Protein AF-A0A962H9X2-F1 (afdb_monomer_lite)

Structure (mmCIF, N/CA/C/O backbone):
data_AF-A0A962H9X2-F1
#
_entry.id   AF-A0A962H9X2-F1
#
loop_
_atom_site.group_PDB
_atom_site.id
_atom_site.type_symbol
_atom_site.label_atom_id
_atom_site.label_alt_id
_atom_site.label_comp_id
_atom_site.label_asym_id
_atom_site.label_entity_id
_atom_site.label_seq_id
_atom_site.pdbx_PDB_ins_code
_atom_site.Cartn_x
_atom_site.Cartn_y
_atom_site.Cartn_z
_atom_site.occupancy
_atom_site.B_iso_or_equiv
_atom_site.auth_seq_id
_atom_site.auth_comp_id
_atom_site.auth_asym_id
_atom_site.auth_atom_id
_atom_site.pdbx_PDB_model_num
ATOM 1 N N . MET A 1 1 ? -1.096 -5.692 37.422 1.00 39.06 1 MET A N 1
ATOM 2 C CA . MET A 1 1 ? -1.526 -4.480 36.680 1.00 39.06 1 MET A CA 1
ATOM 3 C C . MET A 1 1 ? -3.025 -4.297 36.895 1.00 39.06 1 MET A C 1
ATOM 5 O O . MET A 1 1 ? -3.781 -5.180 36.522 1.00 39.06 1 MET A O 1
ATOM 9 N N . ASN A 1 2 ? -3.443 -3.225 37.577 1.00 27.86 2 ASN A N 1
ATOM 10 C CA . ASN A 1 2 ? -4.803 -3.086 38.125 1.00 27.86 2 ASN A CA 1
ATOM 11 C C . ASN A 1 2 ? -5.870 -2.804 37.050 1.00 27.86 2 ASN A C 1
ATOM 13 O O . ASN A 1 2 ? -5.700 -1.914 36.213 1.00 27.86 2 ASN A O 1
ATOM 17 N N . ALA A 1 3 ? -6.999 -3.515 37.142 1.00 30.58 3 ALA A N 1
ATOM 18 C CA . ALA A 1 3 ? -8.154 -3.463 36.235 1.00 30.58 3 ALA A CA 1
ATOM 19 C C . ALA A 1 3 ? -8.783 -2.061 36.064 1.00 30.58 3 ALA A C 1
ATOM 21 O O . ALA A 1 3 ? -9.478 -1.803 35.084 1.00 30.58 3 ALA A O 1
ATOM 22 N N . SER A 1 4 ? -8.484 -1.119 36.963 1.00 32.56 4 SER A N 1
ATOM 23 C CA . SER A 1 4 ? -8.973 0.264 36.924 1.00 32.56 4 SER A CA 1
ATOM 24 C C . SER A 1 4 ? -8.252 1.178 35.923 1.00 32.56 4 SER A C 1
ATOM 26 O O . SER A 1 4 ? -8.752 2.262 35.623 1.00 32.56 4 SER A O 1
ATOM 28 N N . ARG A 1 5 ? -7.090 0.772 35.381 1.00 36.91 5 ARG A N 1
ATOM 29 C CA . ARG A 1 5 ? -6.386 1.534 34.328 1.00 36.91 5 ARG A CA 1
ATOM 30 C C . ARG A 1 5 ? -6.827 1.154 32.909 1.00 36.91 5 ARG A C 1
ATOM 32 O O . ARG A 1 5 ? -6.692 1.981 32.013 1.00 36.91 5 ARG A O 1
ATOM 39 N N . LEU A 1 6 ? -7.412 -0.034 32.707 1.00 34.06 6 LEU A N 1
ATOM 40 C CA . LEU A 1 6 ? -7.965 -0.441 31.405 1.00 34.06 6 LEU A CA 1
ATOM 41 C C . LEU A 1 6 ? -9.257 0.315 31.052 1.00 34.06 6 LEU A C 1
ATOM 43 O O . LEU A 1 6 ? -9.461 0.651 29.892 1.00 34.06 6 LEU A O 1
ATOM 47 N N . SER A 1 7 ? -10.102 0.650 32.031 1.00 32.84 7 SER A N 1
ATOM 48 C CA . SER A 1 7 ? -11.402 1.300 31.785 1.00 32.84 7 SER A CA 1
ATOM 49 C C . SER A 1 7 ? -11.303 2.744 31.275 1.00 32.84 7 SER A C 1
ATOM 51 O O . SER A 1 7 ? -12.219 3.225 30.608 1.00 32.84 7 SER A O 1
ATOM 53 N N . LYS A 1 8 ? -10.180 3.432 31.522 1.00 35.25 8 LYS A N 1
ATOM 54 C CA . LYS A 1 8 ? -9.948 4.809 31.049 1.00 35.25 8 LYS A CA 1
ATOM 55 C C . LYS A 1 8 ? -9.507 4.889 29.581 1.00 35.25 8 LYS A C 1
ATOM 57 O O . LYS A 1 8 ? -9.645 5.947 28.982 1.00 35.25 8 LYS A O 1
ATOM 62 N N . LEU A 1 9 ? -9.043 3.779 28.998 1.00 38.12 9 LEU A N 1
ATOM 63 C CA . LEU A 1 9 ? -8.605 3.691 27.596 1.00 38.12 9 LEU A CA 1
ATOM 64 C C . LEU A 1 9 ? -9.698 3.156 26.652 1.00 38.12 9 LEU A C 1
ATOM 66 O O . LEU A 1 9 ? -9.570 3.279 25.439 1.00 38.12 9 LEU A O 1
ATOM 70 N N . ILE A 1 10 ? -10.784 2.585 27.190 1.00 41.22 10 ILE A N 1
ATOM 71 C CA . ILE A 1 10 ? -11.884 1.994 26.402 1.00 41.22 10 ILE A CA 1
ATOM 72 C C . ILE A 1 10 ? -12.900 3.059 25.947 1.00 41.22 10 ILE A C 1
ATOM 74 O O . ILE A 1 10 ? -13.558 2.881 24.926 1.00 41.22 10 ILE A O 1
ATOM 78 N N . ARG A 1 11 ? -12.991 4.199 26.650 1.00 42.88 11 ARG A N 1
ATOM 79 C CA . ARG A 1 11 ? -13.998 5.254 26.403 1.00 42.88 11 ARG A CA 1
ATOM 80 C C . ARG A 1 11 ? -14.037 5.822 24.973 1.00 42.88 11 ARG A C 1
ATOM 82 O O . ARG A 1 11 ? -15.126 6.164 24.537 1.00 42.88 11 ARG A O 1
ATOM 89 N N . PRO A 1 12 ? -12.925 5.916 24.229 1.00 43.78 12 PRO A N 1
ATOM 90 C CA . PRO A 1 12 ? -12.977 6.379 22.841 1.00 43.78 12 PRO A CA 1
ATOM 91 C C . PRO A 1 12 ? -12.496 5.322 21.820 1.00 43.78 12 PRO A C 1
ATOM 93 O O . PRO A 1 12 ? -12.593 5.546 20.610 1.00 43.78 12 PRO A O 1
ATOM 96 N N . LEU A 1 13 ? -12.050 4.143 22.287 1.00 40.84 13 LEU A N 1
ATOM 97 C CA . LEU A 1 13 ? -11.529 3.020 21.484 1.00 40.84 13 LEU A CA 1
ATOM 98 C C . LEU A 1 13 ? -12.552 2.498 20.459 1.00 40.84 13 LEU A C 1
ATOM 100 O O . LEU A 1 13 ? -12.187 1.972 19.408 1.00 40.84 13 LEU A O 1
ATOM 104 N N . LEU A 1 14 ? -13.842 2.686 20.737 1.00 43.00 14 LEU A N 1
ATOM 105 C CA . LEU A 1 14 ? -14.940 2.173 19.923 1.00 43.00 14 LEU A CA 1
ATOM 106 C C . LEU A 1 14 ? -15.296 3.065 18.729 1.00 43.00 14 LEU A C 1
ATOM 108 O O . LEU A 1 14 ? -15.841 2.573 17.743 1.00 43.00 14 LEU A O 1
ATOM 112 N N . ILE A 1 15 ? -14.908 4.344 18.758 1.00 47.09 15 ILE A N 1
ATOM 113 C CA . ILE A 1 15 ? -15.213 5.292 17.677 1.00 47.09 15 ILE A CA 1
ATOM 114 C C . ILE A 1 15 ? -14.191 5.167 16.530 1.00 47.09 15 ILE A C 1
ATOM 116 O O . ILE A 1 15 ? -14.555 5.263 15.359 1.00 47.09 15 ILE A O 1
ATOM 120 N N . ALA A 1 16 ? -12.922 4.847 16.815 1.00 41.78 16 ALA A N 1
ATOM 121 C CA . ALA A 1 16 ? -11.899 4.683 15.769 1.00 41.78 16 ALA A CA 1
ATOM 122 C C . ALA A 1 16 ? -11.917 3.304 15.083 1.00 41.78 16 ALA A C 1
ATOM 124 O O . ALA A 1 16 ? -11.445 3.158 13.956 1.00 41.78 16 ALA A O 1
ATOM 125 N N . ILE A 1 17 ? -12.518 2.295 15.719 1.00 47.41 17 ILE A N 1
ATOM 126 C CA . ILE A 1 17 ? -12.724 0.956 15.144 1.00 47.41 17 ILE A CA 1
ATOM 127 C C . ILE A 1 17 ? -14.108 0.896 14.439 1.00 47.41 17 ILE A C 1
ATOM 129 O O . ILE A 1 17 ? -14.562 -0.162 14.018 1.00 47.41 17 ILE A O 1
ATOM 133 N N . GLY A 1 18 ? -14.772 2.037 14.226 1.00 43.75 18 GLY A N 1
ATOM 134 C CA . GLY A 1 18 ? -16.057 2.153 13.525 1.00 43.75 18 GLY A CA 1
ATOM 135 C C . GLY A 1 18 ? -15.981 2.583 12.052 1.00 43.75 18 GLY A C 1
ATOM 136 O O . GLY A 1 18 ? -17.021 2.668 11.405 1.00 43.75 18 GLY A O 1
ATOM 137 N N . LEU A 1 19 ? -14.797 2.843 11.476 1.00 49.94 19 LEU A N 1
ATOM 138 C CA . LEU A 1 19 ? -14.662 3.198 10.050 1.00 49.94 19 LEU A CA 1
ATOM 139 C C . LEU A 1 19 ? -14.451 1.951 9.183 1.00 49.94 19 LEU A C 1
ATOM 141 O O . LEU A 1 19 ? -13.390 1.736 8.608 1.00 49.94 19 LEU A O 1
ATOM 145 N N . CYS A 1 20 ? -15.448 1.074 9.116 1.00 47.69 20 CYS A N 1
ATOM 146 C CA . CYS A 1 20 ? -15.401 -0.101 8.250 1.00 47.69 20 CYS A CA 1
ATOM 147 C C . CYS A 1 20 ? -16.766 -0.384 7.629 1.00 47.69 20 CYS A C 1
ATOM 149 O O . CYS A 1 20 ? -17.737 -0.605 8.344 1.00 47.69 20 CYS A O 1
ATOM 151 N N . LEU A 1 21 ? -16.743 -0.453 6.294 1.00 46.09 21 LEU A N 1
ATOM 152 C CA . LEU A 1 21 ? -17.763 -0.985 5.388 1.00 46.09 21 LEU A CA 1
ATOM 153 C C . LEU A 1 21 ? -18.969 -0.061 5.136 1.00 46.09 21 LEU A C 1
ATOM 155 O O . LEU A 1 21 ? -19.665 0.390 6.027 1.00 46.09 21 LEU A O 1
ATOM 159 N N . LEU A 1 22 ? -19.127 0.274 3.861 1.00 51.31 22 LEU A N 1
ATOM 160 C CA . LEU A 1 22 ? -20.200 1.018 3.209 1.00 51.31 22 LEU A CA 1
ATOM 161 C C . LEU A 1 22 ? -20.181 0.413 1.810 1.00 51.31 22 LEU A C 1
ATOM 163 O O . LEU A 1 22 ? -19.443 0.832 0.924 1.00 51.31 22 LEU A O 1
ATOM 167 N N . SER A 1 23 ? -20.819 -0.742 1.730 1.00 50.81 23 SER A N 1
ATOM 168 C CA . SER A 1 23 ? -21.236 -1.437 0.520 1.00 50.81 23 SER A CA 1
ATOM 169 C C . SER A 1 23 ? -22.323 -2.383 1.004 1.00 50.81 23 SER A C 1
ATOM 171 O O . SER A 1 23 ? -22.041 -3.441 1.557 1.00 50.81 23 SER A O 1
ATOM 173 N N . GLY A 1 24 ? -23.556 -1.908 0.914 1.00 43.62 24 GLY A N 1
ATOM 174 C CA . GLY A 1 24 ? -24.761 -2.609 1.313 1.00 43.62 24 GLY A CA 1
ATOM 175 C C . GLY A 1 24 ? -25.933 -1.699 0.995 1.00 43.62 24 GLY A C 1
ATOM 176 O O . GLY A 1 24 ? -25.943 -0.548 1.422 1.00 43.62 24 GLY A O 1
ATOM 177 N N . LEU A 1 25 ? -26.856 -2.195 0.175 1.00 44.28 25 LEU A N 1
ATOM 178 C CA . LEU A 1 25 ? -28.159 -1.588 -0.081 1.00 44.28 25 LEU A CA 1
ATOM 179 C C . LEU A 1 25 ? -28.765 -1.106 1.241 1.00 44.28 25 LEU A C 1
ATOM 181 O O . LEU A 1 25 ? -28.595 -1.775 2.259 1.00 44.28 25 LEU A O 1
ATOM 185 N N . ALA A 1 26 ? -29.450 0.036 1.214 1.00 42.47 26 ALA A N 1
ATOM 186 C CA . ALA A 1 26 ? -30.182 0.585 2.346 1.00 42.47 26 ALA A CA 1
ATOM 187 C C . ALA A 1 26 ? -31.269 -0.400 2.815 1.00 42.47 26 ALA A C 1
ATOM 189 O O . ALA A 1 26 ? -32.437 -0.288 2.460 1.00 42.47 26 ALA A O 1
ATOM 190 N N . GLN A 1 27 ? -30.876 -1.398 3.600 1.00 44.28 27 GLN A N 1
ATOM 191 C CA . GLN A 1 27 ? -31.758 -2.011 4.570 1.00 44.28 27 GLN A CA 1
ATOM 192 C C . GLN A 1 27 ? -31.888 -0.983 5.685 1.00 44.28 27 GLN A C 1
ATOM 194 O O . GLN A 1 27 ? -30.881 -0.440 6.143 1.00 44.28 27 GLN A O 1
ATOM 199 N N . ALA A 1 28 ? -33.117 -0.669 6.081 1.00 45.84 28 ALA A N 1
ATOM 200 C CA . ALA A 1 28 ? -33.353 0.062 7.313 1.00 45.84 28 ALA A CA 1
ATOM 201 C C . ALA A 1 28 ? -32.740 -0.776 8.447 1.00 45.84 28 ALA A C 1
ATOM 203 O O . ALA A 1 28 ? -33.328 -1.768 8.871 1.00 45.84 28 ALA A O 1
ATOM 204 N N . GLU A 1 29 ? -31.505 -0.452 8.841 1.00 56.12 29 GLU A N 1
ATOM 205 C CA . GLU A 1 29 ? -30.801 -1.133 9.923 1.00 56.12 29 GLU A CA 1
ATOM 206 C C . GLU A 1 29 ? -31.644 -0.911 11.185 1.00 56.12 29 GLU A C 1
ATOM 208 O O . GLU A 1 29 ? -31.775 0.212 11.671 1.00 56.12 29 GLU A O 1
ATOM 213 N N . SER A 1 30 ? -32.302 -1.964 11.668 1.00 67.75 30 SER A N 1
ATOM 214 C CA . SER A 1 30 ? -33.113 -1.902 12.879 1.00 67.75 30 SER A CA 1
ATOM 215 C C . SER A 1 30 ? -32.214 -1.636 14.085 1.00 67.75 30 SER A C 1
ATOM 217 O O . SER A 1 30 ? -31.128 -2.215 14.195 1.00 67.75 30 SER A O 1
ATOM 219 N N . ALA A 1 31 ? -32.672 -0.771 14.994 1.00 76.56 31 ALA A N 1
ATOM 220 C CA . ALA A 1 31 ? -31.997 -0.537 16.265 1.00 76.56 31 ALA A CA 1
ATOM 221 C C . ALA A 1 31 ? -31.843 -1.865 17.024 1.00 76.56 31 ALA A C 1
ATOM 223 O O . ALA A 1 31 ? -32.801 -2.632 17.125 1.00 76.56 31 ALA A O 1
ATOM 224 N N . VAL A 1 32 ? -30.644 -2.138 17.538 1.00 84.75 32 VAL A N 1
ATOM 225 C CA . VAL A 1 32 ? -30.355 -3.365 18.295 1.00 84.75 32 VAL A CA 1
ATOM 226 C C . VAL A 1 32 ? -30.552 -3.070 19.773 1.00 84.75 32 VAL A C 1
ATOM 228 O O . VAL A 1 32 ? -29.949 -2.135 20.309 1.00 84.75 32 VAL A O 1
ATOM 231 N N . GLY A 1 33 ? -31.378 -3.861 20.454 1.00 90.38 33 GLY A N 1
ATOM 232 C CA . GLY A 1 33 ? -31.617 -3.680 21.882 1.00 90.38 33 GLY A CA 1
ATOM 233 C C . GLY A 1 33 ? -30.361 -3.995 22.698 1.00 90.38 33 GLY A C 1
ATOM 234 O O . GLY A 1 33 ? -29.703 -5.003 22.464 1.00 90.38 33 GLY A O 1
ATOM 235 N N . TRP A 1 34 ? -30.041 -3.192 23.719 1.00 91.19 34 TRP A N 1
ATOM 236 C CA . TRP A 1 34 ? -28.874 -3.445 24.588 1.00 91.19 34 TRP A CA 1
ATOM 237 C C . TRP A 1 34 ? -28.860 -4.868 25.180 1.00 91.19 34 TRP A C 1
ATOM 239 O O . TRP A 1 34 ? -27.809 -5.489 25.316 1.00 91.19 34 TRP A O 1
ATOM 249 N N . LYS A 1 35 ? -30.045 -5.408 25.498 1.00 91.38 35 LYS A N 1
ATOM 250 C CA . LYS A 1 35 ? -30.220 -6.761 26.052 1.00 91.38 35 LYS A CA 1
ATOM 251 C C . LYS A 1 35 ? -30.003 -7.887 25.033 1.00 91.38 35 LYS A C 1
ATOM 253 O O . LYS A 1 35 ? -29.817 -9.023 25.448 1.00 91.38 35 LYS A O 1
ATOM 258 N N . GLU A 1 36 ? -30.033 -7.585 23.737 1.00 90.12 36 GLU A N 1
ATOM 259 C CA . GLU A 1 36 ? -29.816 -8.554 22.651 1.00 90.12 36 GLU A CA 1
ATOM 260 C C . GLU A 1 36 ? -28.323 -8.781 22.377 1.00 90.12 36 GLU A C 1
ATOM 262 O O . GLU A 1 36 ? -27.943 -9.742 21.712 1.00 90.12 36 GLU A O 1
ATOM 267 N N . LEU A 1 37 ? -27.468 -7.902 22.906 1.00 92.31 37 LEU A N 1
ATOM 268 C CA . LEU A 1 37 ? -26.021 -8.016 22.803 1.00 92.31 37 LEU A CA 1
ATOM 269 C C . LEU A 1 37 ? -25.514 -9.173 23.667 1.00 92.31 37 LEU A C 1
ATOM 271 O O . LEU A 1 37 ? -25.960 -9.355 24.801 1.00 92.31 37 LEU A O 1
ATOM 275 N N . SER A 1 38 ? -24.526 -9.915 23.172 1.00 93.62 38 SER A N 1
ATOM 276 C CA . SER A 1 38 ? -23.819 -10.923 23.970 1.00 93.62 38 SER A CA 1
ATOM 277 C C . SER A 1 38 ? -23.109 -10.285 25.170 1.00 93.62 38 SER A C 1
ATOM 279 O O . SER A 1 38 ? -22.755 -9.105 25.148 1.00 93.62 38 SER A O 1
ATOM 281 N N . GLN A 1 39 ? -22.838 -11.063 26.224 1.00 93.62 39 GLN A N 1
ATOM 282 C CA . GLN A 1 39 ? -22.145 -10.543 27.413 1.00 93.62 39 GLN A CA 1
ATOM 283 C C . GLN A 1 39 ? -20.789 -9.903 27.086 1.00 93.62 39 GLN A C 1
ATOM 285 O O . GLN A 1 39 ? -20.416 -8.904 27.699 1.00 93.62 39 GLN A O 1
ATOM 290 N N . ASP A 1 40 ? -20.054 -10.445 26.116 1.00 92.00 40 ASP A N 1
ATOM 291 C CA . ASP A 1 40 ? -18.758 -9.899 25.717 1.00 92.00 40 ASP A CA 1
ATOM 292 C C . ASP A 1 40 ? -18.891 -8.600 24.909 1.00 92.00 40 ASP A C 1
ATOM 294 O O . ASP A 1 40 ? -18.104 -7.672 25.111 1.00 92.00 40 ASP A O 1
ATOM 298 N N . GLU A 1 41 ? -19.922 -8.477 24.065 1.00 92.88 41 GLU A N 1
ATOM 299 C CA . GLU A 1 41 ? -20.264 -7.209 23.405 1.00 92.88 41 GLU A CA 1
ATOM 300 C C . GLU A 1 41 ? -20.678 -6.151 24.436 1.00 92.88 41 GLU A C 1
ATOM 302 O O . GLU A 1 41 ? -20.159 -5.036 24.396 1.00 92.88 41 GLU A O 1
ATOM 307 N N . GLN A 1 42 ? -21.524 -6.507 25.409 1.00 94.06 42 GLN A N 1
ATOM 308 C CA . GLN A 1 42 ? -21.933 -5.603 26.490 1.00 94.06 42 GLN A CA 1
ATOM 309 C C . GLN A 1 42 ? -20.741 -5.144 27.336 1.00 94.06 42 GLN A C 1
ATOM 311 O O . GLN A 1 42 ? -20.653 -3.968 27.673 1.00 94.06 42 GLN A O 1
ATOM 316 N N . ARG A 1 43 ? -19.788 -6.033 27.658 1.00 92.00 43 ARG A N 1
ATOM 317 C CA . ARG A 1 43 ? -18.570 -5.669 28.409 1.00 92.00 43 ARG A CA 1
ATOM 318 C C . ARG A 1 43 ? -17.720 -4.648 27.666 1.00 92.00 43 ARG A C 1
ATOM 320 O O . ARG A 1 43 ? -17.206 -3.716 28.279 1.00 92.00 43 ARG A O 1
ATOM 327 N N . ILE A 1 44 ? -17.554 -4.830 26.358 1.00 89.25 44 ILE A N 1
ATOM 328 C CA . ILE A 1 44 ? -16.770 -3.913 25.528 1.00 89.25 44 ILE A CA 1
ATOM 329 C C . ILE A 1 44 ? -17.489 -2.573 25.383 1.00 89.25 44 ILE A C 1
ATOM 331 O O . ILE A 1 44 ? -16.860 -1.524 25.510 1.00 89.25 44 ILE A O 1
ATOM 335 N N . LEU A 1 45 ? -18.797 -2.610 25.140 1.00 93.19 45 LEU A N 1
ATOM 336 C CA . LEU A 1 45 ? -19.629 -1.434 24.904 1.00 93.19 45 LEU A CA 1
ATOM 337 C C . LEU A 1 45 ? -20.155 -0.793 26.192 1.00 93.19 45 LEU A C 1
ATOM 339 O O . LEU A 1 45 ? -20.882 0.189 26.105 1.00 93.19 45 LEU A O 1
ATOM 343 N N . ALA A 1 46 ? -19.785 -1.297 27.374 1.00 92.62 46 ALA A N 1
ATOM 344 C CA . ALA A 1 46 ? -20.274 -0.829 28.672 1.00 92.62 46 ALA A CA 1
ATOM 345 C C . ALA A 1 46 ? -20.235 0.703 28.859 1.00 92.62 46 ALA A C 1
ATOM 347 O O . ALA A 1 46 ? -21.169 1.240 29.455 1.00 92.62 46 ALA A O 1
ATOM 348 N N . PRO A 1 47 ? -19.234 1.447 28.334 1.00 90.81 47 PRO A N 1
ATOM 349 C CA . PRO A 1 47 ? -19.249 2.908 28.403 1.00 90.81 47 PRO A CA 1
ATOM 350 C C . PRO A 1 47 ? -20.457 3.574 27.731 1.00 90.81 47 PRO A C 1
ATOM 352 O O . PRO A 1 47 ? -20.776 4.695 28.110 1.00 90.81 47 PRO A O 1
ATOM 355 N N . HIS 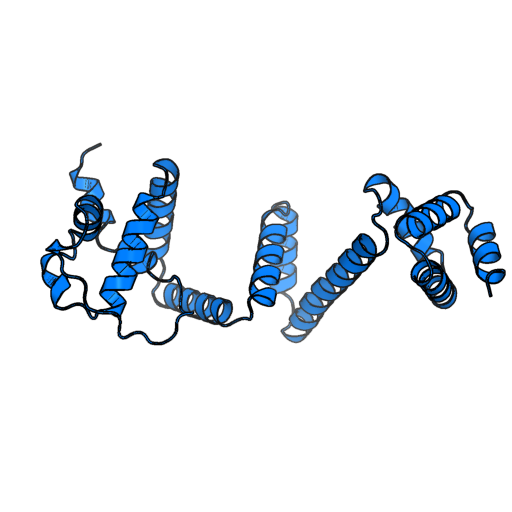A 1 48 ? -21.099 2.895 26.776 1.00 91.75 48 HIS A N 1
ATOM 356 C CA . HIS A 1 48 ? -22.257 3.367 26.017 1.00 91.75 48 HIS A CA 1
ATOM 357 C C . HIS A 1 48 ? -23.594 2.796 26.513 1.00 91.75 48 HIS A C 1
ATOM 359 O O . HIS A 1 48 ? -24.615 2.941 25.849 1.00 91.75 48 HIS A O 1
ATOM 365 N N . GLN A 1 49 ? -23.617 2.086 27.647 1.00 91.88 49 GLN A N 1
ATOM 366 C CA . GLN A 1 49 ? -24.823 1.395 28.117 1.00 91.88 49 GLN A CA 1
ATOM 367 C C . GLN A 1 49 ? -26.004 2.349 28.362 1.00 91.88 49 GLN A C 1
ATOM 369 O O . GLN A 1 49 ? -27.146 2.008 28.060 1.00 91.88 49 GLN A O 1
ATOM 374 N N . ASN A 1 50 ? -25.735 3.530 28.927 1.00 92.88 50 ASN A N 1
ATOM 375 C CA . ASN A 1 50 ? -26.774 4.474 29.352 1.00 92.88 50 ASN A CA 1
ATOM 376 C C . ASN A 1 50 ? -27.369 5.266 28.177 1.00 92.88 50 ASN A C 1
ATOM 378 O O . ASN A 1 50 ? -28.548 5.608 28.194 1.00 92.88 50 ASN A O 1
ATOM 382 N N . ASP A 1 51 ? -26.553 5.555 27.167 1.00 92.75 51 ASP A N 1
ATOM 383 C CA . ASP A 1 51 ? -26.892 6.306 25.957 1.00 92.75 51 ASP A CA 1
ATOM 384 C C . ASP A 1 51 ? -27.245 5.398 24.770 1.00 92.75 51 ASP A C 1
ATOM 386 O O . ASP A 1 51 ? -27.743 5.899 23.768 1.00 92.75 51 ASP A O 1
ATOM 390 N N . TRP A 1 52 ? -27.078 4.071 24.880 1.00 92.31 52 TRP A N 1
ATOM 391 C CA . TRP A 1 52 ? -27.271 3.121 23.775 1.00 92.31 52 TRP A CA 1
ATOM 392 C C . TRP A 1 52 ? -28.591 3.308 23.024 1.00 92.31 52 TRP A C 1
ATOM 394 O O . TRP A 1 52 ? -28.607 3.362 21.797 1.00 92.31 52 TRP A O 1
ATOM 404 N N . GLY A 1 53 ? -29.698 3.440 23.762 1.00 90.44 53 GLY A N 1
ATOM 405 C CA . GLY A 1 53 ? -31.034 3.618 23.186 1.00 90.44 53 GLY A CA 1
ATOM 406 C C . GLY A 1 53 ? -31.258 4.971 22.501 1.00 90.44 53 GLY A C 1
ATOM 407 O O . GLY A 1 53 ? -32.236 5.114 21.778 1.00 90.44 53 GLY A O 1
ATOM 408 N N . GLN A 1 54 ? -30.374 5.948 22.721 1.00 91.56 54 GLN A N 1
ATOM 409 C CA . GLN A 1 54 ? -30.406 7.273 22.089 1.00 91.56 54 GLN A CA 1
ATOM 410 C C . GLN A 1 54 ? -29.522 7.342 20.837 1.00 91.56 54 GLN A C 1
ATOM 412 O O . GLN A 1 54 ? -29.657 8.270 20.042 1.00 91.56 54 GLN A O 1
ATOM 417 N N . LEU A 1 55 ? -28.609 6.381 20.661 1.00 90.12 55 LEU A N 1
ATOM 418 C CA . LEU A 1 55 ? -27.763 6.297 19.477 1.00 90.12 55 LEU A CA 1
ATOM 419 C C . LEU A 1 55 ? -28.605 5.906 18.263 1.00 90.12 55 LEU A C 1
ATOM 421 O O . LEU A 1 55 ? -29.425 4.989 18.331 1.00 90.12 55 LEU A O 1
ATOM 425 N N . ASP A 1 56 ? -28.359 6.560 17.131 1.00 90.94 56 ASP A N 1
ATOM 426 C CA . ASP A 1 56 ? -28.976 6.160 15.874 1.00 90.94 56 ASP A CA 1
ATOM 427 C C . ASP A 1 56 ? -28.522 4.737 15.471 1.00 90.94 56 ASP A C 1
ATOM 429 O O . ASP A 1 56 ? -27.413 4.309 15.831 1.00 90.94 56 ASP A O 1
ATOM 433 N N . PRO A 1 57 ? -29.335 3.990 14.701 1.00 88.81 57 PRO A N 1
ATOM 434 C CA . PRO A 1 57 ? -29.011 2.611 14.344 1.00 88.81 57 PRO A CA 1
ATOM 435 C C . PRO A 1 57 ? -27.666 2.453 13.622 1.00 88.81 57 PRO A C 1
ATOM 437 O O . PRO A 1 57 ? -26.957 1.472 13.852 1.00 88.81 57 PRO A O 1
ATOM 440 N N . VAL A 1 58 ? -27.254 3.434 12.810 1.00 86.19 58 VAL A N 1
ATOM 441 C CA . VAL A 1 58 ? -25.974 3.381 12.087 1.00 86.19 58 VAL A CA 1
ATOM 442 C C . VAL A 1 58 ? -24.808 3.470 13.073 1.00 86.19 58 VAL A C 1
ATOM 444 O O . VAL A 1 58 ? -23.820 2.736 12.943 1.00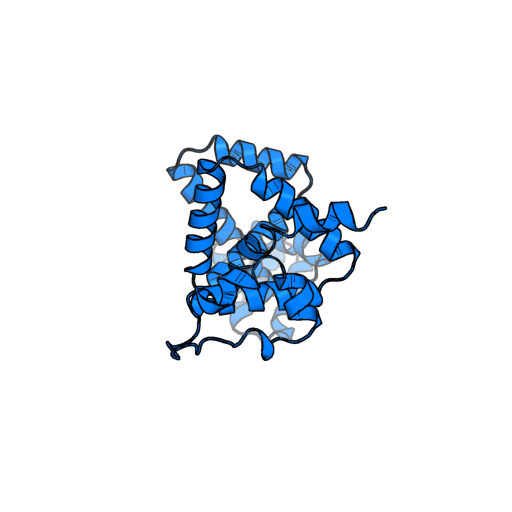 86.19 58 VAL A O 1
ATOM 447 N N . THR A 1 59 ? -24.907 4.334 14.084 1.00 87.62 59 THR A N 1
ATOM 448 C CA . THR A 1 59 ? -23.914 4.434 15.160 1.00 87.62 59 THR A CA 1
ATOM 449 C C . THR A 1 59 ? -23.870 3.163 16.005 1.00 87.62 59 THR A C 1
ATOM 451 O O . THR A 1 59 ? -22.776 2.635 16.233 1.00 87.62 59 THR A O 1
ATOM 454 N N . GLN A 1 60 ? -25.024 2.604 16.387 1.00 90.44 60 GLN A N 1
ATOM 455 C CA . GLN A 1 60 ? -25.092 1.321 17.100 1.00 90.44 60 GLN A CA 1
ATOM 456 C C . GLN A 1 60 ? -24.382 0.206 16.315 1.00 90.44 60 GLN A C 1
ATOM 458 O O . GLN A 1 60 ? -23.510 -0.484 16.849 1.00 90.44 60 GLN A O 1
ATOM 463 N N . GLN A 1 61 ? -24.669 0.074 15.016 1.00 90.25 61 GLN A N 1
ATOM 464 C CA . GLN A 1 61 ? -24.040 -0.926 14.150 1.00 90.25 61 GLN A CA 1
ATOM 465 C C . GLN A 1 61 ? -22.527 -0.710 14.002 1.00 90.25 61 GLN A C 1
ATOM 467 O O . GLN A 1 61 ? -21.755 -1.674 13.992 1.00 90.25 61 GLN A O 1
ATOM 472 N N . ARG A 1 62 ? -22.057 0.542 13.922 1.00 86.06 62 ARG A N 1
ATOM 473 C CA . ARG A 1 62 ? -20.614 0.854 13.890 1.00 86.06 62 ARG A CA 1
ATOM 474 C C . ARG A 1 62 ? -19.909 0.420 15.173 1.00 86.06 62 ARG A C 1
ATOM 476 O O . ARG A 1 62 ? -18.856 -0.217 15.081 1.00 86.06 62 ARG A O 1
ATOM 483 N N . LEU A 1 63 ? -20.490 0.719 16.335 1.00 89.12 63 LEU A N 1
ATOM 484 C CA . LEU A 1 63 ? -19.957 0.307 17.636 1.00 89.12 63 LEU A CA 1
ATOM 485 C C . LEU A 1 63 ? -19.931 -1.222 17.763 1.00 89.12 63 LEU A C 1
ATOM 487 O O . LEU A 1 63 ? -18.904 -1.783 18.148 1.00 89.12 63 LEU A O 1
ATOM 491 N N . LEU A 1 64 ? -21.000 -1.909 17.342 1.00 92.19 64 LEU A N 1
ATOM 492 C CA . LEU A 1 64 ? -21.070 -3.374 17.350 1.00 92.19 64 LEU A CA 1
ATOM 493 C C . LEU A 1 64 ? -20.029 -4.025 16.445 1.00 92.19 64 LEU A C 1
ATOM 495 O O . LEU A 1 64 ? -19.312 -4.928 16.878 1.00 92.19 64 LEU A O 1
ATOM 499 N N . ARG A 1 65 ? -19.884 -3.552 15.201 1.00 90.88 65 ARG A N 1
ATOM 500 C CA . ARG A 1 65 ? -18.825 -4.028 14.293 1.00 90.88 65 ARG A CA 1
ATOM 501 C C . ARG A 1 65 ? -17.439 -3.828 14.909 1.00 90.88 65 ARG A C 1
ATOM 503 O O . ARG A 1 65 ? -16.577 -4.701 14.781 1.00 90.88 65 ARG A O 1
ATOM 510 N N . GLY A 1 66 ? -17.232 -2.706 15.601 1.00 89.00 66 GLY A N 1
ATOM 511 C CA . GLY A 1 66 ? -16.003 -2.424 16.333 1.00 89.00 66 GLY A CA 1
ATOM 512 C C . GLY A 1 66 ? -15.735 -3.423 17.459 1.00 89.00 66 GLY A C 1
ATOM 513 O O . GLY A 1 66 ? -14.649 -4.008 17.507 1.00 89.00 66 GLY A O 1
ATOM 514 N N . ALA A 1 67 ? -16.736 -3.670 18.307 1.00 91.19 67 ALA A N 1
ATOM 515 C CA . ALA A 1 67 ? -16.659 -4.611 19.421 1.00 91.19 67 ALA A CA 1
ATOM 516 C C . ALA A 1 67 ? -16.410 -6.051 18.952 1.00 91.19 67 ALA A C 1
ATOM 518 O O . ALA A 1 67 ? -15.487 -6.707 19.433 1.00 91.19 67 ALA A O 1
ATOM 519 N N . ARG A 1 68 ? -17.151 -6.521 17.943 1.00 92.69 68 ARG A N 1
ATOM 520 C CA . ARG A 1 68 ? -16.961 -7.857 17.352 1.00 92.69 68 ARG A CA 1
ATOM 521 C C . ARG A 1 68 ? -15.553 -8.041 16.813 1.00 92.69 68 ARG A C 1
ATOM 523 O O . ARG A 1 68 ? -14.900 -9.037 17.105 1.00 92.69 68 ARG A O 1
ATOM 530 N N . ARG A 1 69 ? -15.036 -7.052 16.080 1.00 90.06 69 ARG A N 1
ATOM 531 C CA . ARG A 1 69 ? -13.653 -7.099 15.601 1.00 90.06 69 ARG A CA 1
ATOM 532 C C . ARG A 1 69 ? -12.655 -7.137 16.753 1.00 90.06 69 ARG A C 1
ATOM 534 O O . ARG A 1 69 ? -11.704 -7.907 16.684 1.00 90.06 69 ARG A O 1
ATOM 541 N N . TRP A 1 70 ? -12.860 -6.344 17.803 1.00 88.62 70 TRP A N 1
ATOM 542 C CA . TRP A 1 70 ? -11.995 -6.368 18.983 1.00 88.62 70 TRP A CA 1
ATOM 543 C C . TRP A 1 70 ? -11.935 -7.759 19.628 1.00 88.62 70 TRP A C 1
ATOM 545 O O . TRP A 1 70 ? -10.854 -8.218 20.000 1.00 88.62 70 TRP A O 1
ATOM 555 N N . LEU A 1 71 ? -13.069 -8.462 19.690 1.00 90.75 71 LEU A N 1
ATOM 556 C CA . LEU A 1 71 ? -13.136 -9.826 20.218 1.00 90.75 71 LEU A CA 1
ATOM 557 C C . LEU A 1 71 ? -12.309 -10.821 19.396 1.00 90.75 71 LEU A C 1
ATOM 559 O O . LEU A 1 71 ? -11.680 -11.692 19.990 1.00 90.75 71 LEU A O 1
ATOM 563 N N . THR A 1 72 ? -12.216 -10.645 18.073 1.00 94.25 72 THR A N 1
ATOM 564 C CA . THR A 1 72 ? -11.402 -11.518 17.201 1.00 94.25 72 THR A CA 1
ATOM 565 C C . THR A 1 72 ? -9.887 -11.320 17.327 1.00 94.25 72 THR A C 1
ATOM 567 O O . THR A 1 72 ? -9.126 -12.132 16.807 1.00 94.25 72 THR A O 1
ATOM 570 N N . LEU A 1 73 ? -9.426 -10.250 17.987 1.00 91.56 73 LEU A N 1
ATOM 571 C CA . LEU A 1 73 ? -7.998 -9.955 18.122 1.00 91.56 73 LEU A CA 1
ATOM 572 C C . LEU A 1 73 ? -7.337 -10.795 19.223 1.00 91.56 73 LEU A C 1
ATOM 574 O O . LEU A 1 73 ? -7.887 -10.911 20.324 1.00 91.56 73 LEU A O 1
ATOM 578 N N . SER A 1 74 ? -6.115 -11.273 18.963 1.00 94.44 74 SER A N 1
ATOM 579 C CA . SER A 1 74 ? -5.240 -11.866 19.987 1.00 94.44 74 SER A CA 1
ATOM 580 C C . SER A 1 74 ? -4.857 -10.838 21.066 1.00 94.44 74 SER A C 1
ATOM 582 O O . SER A 1 74 ? -4.947 -9.627 20.823 1.00 94.44 74 SER A O 1
ATOM 584 N N . PRO A 1 75 ? -4.393 -11.266 22.254 1.00 92.38 75 PRO A N 1
ATOM 585 C CA . PRO A 1 75 ? -3.931 -10.347 23.295 1.00 92.38 75 PRO A CA 1
ATOM 586 C C . PRO A 1 75 ? -2.885 -9.334 22.797 1.00 92.38 75 PRO A C 1
ATOM 588 O O . PRO A 1 75 ? -3.005 -8.136 23.057 1.00 92.38 75 PRO A O 1
ATOM 591 N N . GLU A 1 76 ? -1.913 -9.776 22.002 1.00 91.38 76 GLU A N 1
ATOM 592 C CA . GLU A 1 76 ? -0.855 -8.932 21.433 1.00 91.38 76 GLU A CA 1
ATOM 593 C C . GLU A 1 76 ? -1.431 -7.930 20.427 1.00 91.38 76 GLU A C 1
ATOM 595 O O . GLU A 1 76 ? -1.069 -6.750 20.424 1.00 91.38 76 GLU A O 1
ATOM 600 N N . GLN A 1 77 ? -2.375 -8.377 19.593 1.00 89.12 77 GLN A N 1
ATOM 601 C CA . GLN A 1 77 ? -3.066 -7.512 18.639 1.00 89.12 77 GLN A CA 1
ATOM 602 C C . GLN A 1 77 ? -3.909 -6.446 19.345 1.00 89.12 77 GLN A C 1
ATOM 604 O O . GLN A 1 77 ? -3.938 -5.303 18.889 1.00 89.12 77 GLN A O 1
ATOM 609 N N . ARG A 1 78 ? -4.550 -6.778 20.473 1.00 89.06 78 ARG A N 1
ATOM 610 C CA . ARG A 1 78 ? -5.297 -5.816 21.301 1.00 89.06 78 ARG A CA 1
ATOM 611 C C . ARG A 1 78 ? -4.373 -4.758 21.896 1.00 89.06 78 ARG A C 1
ATOM 613 O O . ARG A 1 78 ? -4.696 -3.575 21.826 1.00 89.06 78 ARG A O 1
ATOM 620 N N . VAL A 1 79 ? -3.205 -5.149 22.412 1.00 90.81 79 VAL A N 1
ATOM 621 C CA . VAL A 1 79 ? -2.195 -4.199 22.918 1.00 90.81 79 VAL A CA 1
ATOM 622 C C . VAL A 1 79 ? -1.716 -3.270 21.801 1.00 90.81 79 VAL A C 1
ATOM 624 O O . VAL A 1 79 ? -1.697 -2.050 21.971 1.00 90.81 79 VAL A O 1
ATOM 627 N N . ALA A 1 80 ? -1.388 -3.822 20.631 1.00 87.19 80 ALA A N 1
ATOM 628 C CA . ALA A 1 80 ? -0.968 -3.027 19.481 1.00 87.19 80 ALA A CA 1
ATOM 629 C C . ALA A 1 80 ? -2.073 -2.070 18.996 1.00 87.19 80 ALA A C 1
ATOM 631 O O . ALA A 1 80 ? -1.785 -0.922 18.653 1.00 87.19 80 ALA A O 1
ATOM 632 N N . ALA A 1 81 ? -3.330 -2.519 18.980 1.00 87.19 81 ALA A N 1
ATOM 633 C CA . ALA A 1 81 ? -4.479 -1.700 18.610 1.00 87.19 81 ALA A CA 1
ATOM 634 C C . ALA A 1 81 ? -4.728 -0.572 19.622 1.00 87.19 81 ALA A C 1
ATOM 636 O O . ALA A 1 81 ? -4.903 0.570 19.208 1.00 87.19 81 ALA A O 1
ATOM 637 N N . ALA A 1 82 ? -4.668 -0.862 20.927 1.00 86.44 82 ALA A N 1
ATOM 638 C CA . ALA A 1 82 ? -4.800 0.143 21.981 1.00 86.44 82 ALA A CA 1
ATOM 639 C C . ALA A 1 82 ? -3.702 1.212 21.892 1.00 86.44 82 ALA A C 1
ATOM 641 O O . ALA A 1 82 ? -3.996 2.399 22.006 1.00 86.44 82 ALA A O 1
ATOM 642 N N . ARG A 1 83 ? -2.451 0.812 21.620 1.00 90.38 83 ARG A N 1
ATOM 643 C CA . ARG A 1 83 ? -1.340 1.756 21.430 1.00 90.38 83 ARG A CA 1
ATOM 644 C C . ARG A 1 83 ? -1.577 2.682 20.237 1.00 90.38 83 ARG A C 1
ATOM 646 O O . ARG A 1 83 ? -1.528 3.894 20.398 1.00 90.38 83 ARG A O 1
ATOM 653 N N . ARG A 1 84 ? -1.891 2.121 19.063 1.00 87.38 84 ARG A N 1
ATOM 654 C CA . ARG A 1 84 ? -2.199 2.905 17.849 1.00 87.38 84 ARG A CA 1
ATOM 655 C C . ARG A 1 84 ? -3.380 3.840 18.053 1.00 87.38 84 ARG A C 1
ATOM 657 O O . ARG A 1 84 ? -3.432 4.917 17.473 1.00 87.38 84 ARG A O 1
ATOM 664 N N . PHE A 1 85 ? -4.352 3.398 18.839 1.00 85.50 85 PHE A N 1
ATOM 665 C CA . PHE A 1 85 ? -5.497 4.213 19.170 1.00 85.50 85 PHE A CA 1
ATOM 666 C C . PHE A 1 85 ? -5.101 5.397 20.062 1.00 85.50 85 PHE A C 1
ATOM 668 O O . PHE A 1 85 ? -5.486 6.514 19.742 1.00 85.50 85 PHE A O 1
ATOM 675 N N . GLY A 1 86 ? -4.272 5.190 21.089 1.00 87.62 86 GLY A N 1
ATOM 676 C CA . GLY A 1 86 ? -3.688 6.288 21.871 1.00 87.62 86 GLY A CA 1
ATOM 677 C C . GLY A 1 86 ? -2.925 7.283 20.989 1.00 87.62 86 GLY A C 1
ATOM 678 O O . GLY A 1 86 ? -3.256 8.462 20.977 1.00 87.62 86 GLY A O 1
ATOM 679 N N . GLU A 1 87 ? -2.020 6.785 20.138 1.00 88.00 87 GLU A N 1
ATOM 680 C CA . GLU A 1 87 ? -1.282 7.605 19.160 1.00 88.00 87 GLU A CA 1
ATOM 681 C C . GLU A 1 87 ? -2.223 8.425 18.258 1.00 88.00 87 GLU A C 1
ATOM 683 O O . GLU A 1 87 ? -1.933 9.570 17.929 1.00 88.00 87 GLU A O 1
ATOM 688 N N . TRP A 1 88 ? -3.362 7.851 17.857 1.00 87.69 88 TRP A N 1
ATOM 689 C CA . TRP A 1 88 ? -4.383 8.540 17.069 1.00 87.69 88 TRP A CA 1
ATOM 690 C C . TRP A 1 88 ? -5.115 9.630 17.857 1.00 87.69 88 TRP A C 1
ATOM 692 O O . TRP A 1 88 ? -5.472 10.661 17.286 1.00 87.69 88 TRP A O 1
ATOM 702 N N . GLN A 1 89 ? -5.385 9.408 19.144 1.00 87.25 89 GLN A N 1
ATOM 703 C CA . GLN A 1 89 ? -6.051 10.397 19.990 1.00 87.25 89 GLN A CA 1
ATOM 704 C C . GLN A 1 89 ? -5.185 11.620 20.261 1.00 87.25 89 GLN A C 1
ATOM 706 O O . GLN A 1 89 ? -5.735 12.715 20.348 1.00 87.25 89 GLN A O 1
ATOM 711 N N . ASP A 1 90 ? -3.873 11.418 20.339 1.00 93.38 90 ASP A N 1
ATOM 712 C CA . ASP A 1 90 ? -2.887 12.474 20.561 1.00 93.38 90 ASP A CA 1
ATOM 713 C C . ASP A 1 90 ? -2.648 13.333 19.304 1.00 93.38 90 ASP A C 1
ATOM 715 O O . ASP A 1 90 ? -1.978 14.365 19.363 1.00 93.38 90 ASP A O 1
ATOM 719 N N . LEU A 1 91 ? -3.195 12.937 18.145 1.00 91.38 91 LEU A N 1
ATOM 720 C CA . LEU A 1 91 ? -3.115 13.741 16.928 1.00 91.38 91 LEU A CA 1
ATOM 721 C C . LEU A 1 91 ? -3.989 15.005 17.032 1.00 91.38 91 LEU A C 1
ATOM 723 O O . LEU A 1 91 ? -5.156 14.905 17.425 1.00 91.38 91 LEU A O 1
ATOM 727 N N . PRO A 1 92 ? -3.492 16.161 16.549 1.00 95.81 92 PRO A N 1
ATOM 728 C CA . PRO A 1 92 ? -4.302 17.366 16.375 1.00 95.81 92 PRO A CA 1
ATOM 729 C C . PRO A 1 92 ? -5.545 17.115 15.515 1.00 95.81 92 PRO A C 1
ATOM 731 O O . PRO A 1 92 ? -5.520 16.283 14.598 1.00 95.81 92 PRO A O 1
ATOM 734 N N . ASP A 1 93 ? -6.620 17.860 15.765 1.00 91.94 93 ASP A N 1
ATOM 735 C CA . ASP A 1 93 ? -7.895 17.706 15.059 1.00 91.94 93 ASP A CA 1
ATOM 736 C C . ASP A 1 93 ? -7.766 17.850 13.547 1.00 91.94 93 ASP A C 1
ATOM 738 O O . ASP A 1 93 ? -8.289 17.019 12.799 1.00 91.94 93 ASP A O 1
ATOM 742 N N . GLU A 1 94 ? -6.977 18.818 13.092 1.00 91.88 94 GLU A N 1
ATOM 743 C CA . GLU A 1 94 ? -6.715 19.048 11.674 1.00 91.88 94 GLU A CA 1
ATOM 744 C C . GLU A 1 94 ? -6.030 17.833 11.043 1.00 91.88 94 GLU A C 1
ATOM 746 O O . GLU A 1 94 ? -6.333 17.438 9.915 1.00 91.88 94 GLU A O 1
ATOM 751 N N . ARG A 1 95 ? -5.120 17.185 11.780 1.00 88.25 95 ARG A N 1
ATOM 752 C CA . ARG A 1 95 ? -4.412 15.987 11.310 1.00 88.25 95 ARG A CA 1
ATOM 753 C C . ARG A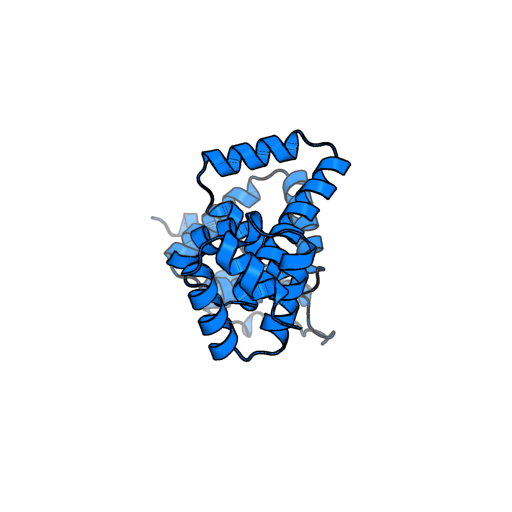 1 95 ? -5.335 14.779 11.271 1.00 88.25 95 ARG A C 1
ATOM 755 O O . ARG A 1 95 ? -5.273 14.013 10.308 1.00 88.25 95 ARG A O 1
ATOM 762 N N . ARG A 1 96 ? -6.202 14.615 12.274 1.00 89.25 96 ARG A N 1
ATOM 763 C CA . ARG A 1 96 ? -7.222 13.557 12.275 1.00 89.25 96 ARG A CA 1
ATOM 764 C C . ARG A 1 96 ? -8.161 13.716 11.089 1.00 89.25 96 ARG A C 1
ATOM 766 O O . ARG A 1 96 ? -8.412 12.739 10.385 1.00 89.25 96 ARG A O 1
ATOM 773 N N . GLU A 1 97 ? -8.615 14.936 10.824 1.00 89.56 97 GLU A N 1
ATOM 774 C CA . GLU A 1 97 ? -9.526 15.225 9.721 1.00 89.56 97 GLU A CA 1
ATOM 775 C C . GLU A 1 97 ? -8.885 14.968 8.353 1.00 89.56 97 GLU A C 1
ATOM 777 O O . GLU A 1 97 ? -9.449 14.245 7.532 1.00 89.56 97 GLU A O 1
ATOM 782 N N . GLN A 1 98 ? -7.643 15.412 8.142 1.00 86.50 98 GLN A N 1
ATOM 783 C CA . GLN A 1 98 ? -6.891 15.084 6.925 1.00 86.50 98 GLN A CA 1
ATOM 784 C C . GLN A 1 98 ? -6.772 13.571 6.700 1.00 86.50 98 GLN A C 1
ATOM 786 O O . GLN A 1 98 ? -6.880 13.092 5.569 1.00 86.50 98 GLN A O 1
ATOM 791 N N . ILE A 1 99 ? -6.541 12.790 7.759 1.00 86.31 99 ILE A N 1
ATOM 792 C CA . ILE A 1 99 ? -6.444 11.333 7.632 1.00 86.31 99 ILE A CA 1
ATOM 793 C C . ILE A 1 99 ? -7.814 10.720 7.311 1.00 86.31 99 ILE A C 1
ATOM 795 O O . ILE A 1 99 ? -7.878 9.845 6.444 1.00 86.31 99 ILE A O 1
ATOM 799 N N . ARG A 1 100 ? -8.905 11.195 7.932 1.00 87.38 100 ARG A N 1
ATOM 800 C CA . ARG A 1 100 ? -10.273 10.752 7.604 1.00 87.38 100 ARG A CA 1
ATOM 801 C C . ARG A 1 100 ? -10.605 11.009 6.136 1.00 87.38 100 ARG A C 1
ATOM 803 O O . ARG A 1 100 ? -11.045 10.085 5.459 1.00 87.38 100 ARG A O 1
ATOM 810 N N . GLN A 1 101 ? -10.316 12.204 5.625 1.00 88.06 101 GLN A N 1
ATOM 811 C CA . GLN A 1 101 ? -10.568 12.568 4.227 1.00 88.06 101 GLN A CA 1
ATOM 812 C C . GLN A 1 101 ? -9.781 11.689 3.252 1.00 88.06 101 GLN A C 1
ATOM 814 O O . GLN A 1 101 ? -10.339 11.158 2.294 1.00 88.06 101 GLN A O 1
ATOM 819 N N . ARG A 1 102 ? -8.488 11.462 3.517 1.00 85.31 102 ARG A N 1
ATOM 820 C CA . ARG A 1 102 ? -7.649 10.586 2.678 1.00 85.31 102 ARG A CA 1
ATOM 821 C C . ARG A 1 102 ? -8.128 9.141 2.701 1.00 85.31 102 ARG A C 1
ATOM 823 O O . ARG A 1 102 ? -8.073 8.459 1.681 1.00 85.31 102 ARG A O 1
ATOM 830 N N . TYR A 1 103 ? -8.585 8.672 3.857 1.00 85.44 103 TYR A N 1
ATOM 831 C CA . TYR A 1 103 ? -9.145 7.338 3.986 1.00 85.44 103 TYR A CA 1
ATOM 832 C C . TYR A 1 103 ? -10.483 7.207 3.252 1.00 85.44 103 TYR A C 1
ATOM 834 O O . TYR A 1 103 ? -10.695 6.206 2.573 1.00 85.44 103 TYR A O 1
ATOM 842 N N . GLN A 1 104 ? -11.351 8.217 3.329 1.00 86.88 104 GLN A N 1
ATOM 843 C CA . GLN A 1 104 ? -12.605 8.247 2.581 1.00 86.88 104 GLN A CA 1
ATOM 844 C C . GLN A 1 104 ? -12.338 8.220 1.072 1.00 86.88 104 GLN A C 1
ATOM 846 O O . GLN A 1 104 ? -12.805 7.313 0.392 1.00 86.88 104 GLN A O 1
ATOM 851 N N . ALA A 1 105 ? -11.455 9.095 0.581 1.00 85.94 105 ALA A N 1
ATOM 852 C CA . ALA A 1 105 ? -11.038 9.101 -0.819 1.00 85.94 105 ALA A CA 1
ATOM 853 C C . ALA A 1 105 ? -10.474 7.743 -1.267 1.00 85.94 105 ALA A C 1
ATOM 855 O O . ALA A 1 105 ? -10.753 7.296 -2.371 1.00 85.94 105 ALA A O 1
ATOM 856 N N . PHE A 1 106 ? -9.707 7.058 -0.410 1.00 85.44 106 PHE A N 1
ATOM 857 C CA . PHE A 1 106 ? -9.224 5.706 -0.691 1.00 85.44 106 PHE A CA 1
ATOM 858 C C . PHE A 1 106 ? -10.359 4.679 -0.800 1.00 85.44 106 PHE A C 1
ATOM 860 O O . PHE A 1 106 ? -10.313 3.800 -1.659 1.00 85.44 106 PHE A O 1
ATOM 867 N N . ARG A 1 107 ? -11.354 4.758 0.085 1.00 84.94 107 ARG A N 1
ATOM 868 C CA . ARG A 1 107 ? -12.493 3.836 0.109 1.00 84.94 107 ARG A CA 1
ATOM 869 C C . ARG A 1 107 ? -13.422 3.998 -1.084 1.00 84.94 107 ARG A C 1
ATOM 871 O O . ARG A 1 107 ? -14.014 3.003 -1.493 1.00 84.94 107 ARG A O 1
ATOM 878 N N . ASP A 1 108 ? -13.508 5.208 -1.614 1.00 91.12 108 ASP A N 1
ATOM 879 C CA . ASP A 1 108 ? -14.331 5.530 -2.777 1.00 91.12 108 ASP A CA 1
ATOM 880 C C . ASP A 1 108 ? -13.667 5.086 -4.097 1.00 91.12 108 ASP A C 1
ATOM 882 O O . ASP A 1 108 ? -14.303 5.088 -5.150 1.00 91.12 108 ASP A O 1
ATOM 886 N N . LEU A 1 109 ? -12.400 4.643 -4.061 1.00 85.44 109 LEU A N 1
ATOM 887 C CA . LEU A 1 109 ? -11.737 4.053 -5.225 1.00 85.44 109 LEU A CA 1
ATOM 888 C C . LEU A 1 109 ? -12.350 2.689 -5.588 1.00 85.44 109 LEU A C 1
ATOM 890 O O . LEU A 1 109 ? -12.679 1.908 -4.689 1.00 85.44 109 LEU A O 1
ATOM 894 N N . PRO A 1 110 ? -12.380 2.318 -6.882 1.00 92.88 110 PRO A N 1
ATOM 895 C CA . PRO A 1 110 ? -12.711 0.961 -7.309 1.00 92.88 110 PRO A CA 1
ATOM 896 C C . PRO A 1 110 ? -11.838 -0.107 -6.618 1.00 92.88 110 PRO A C 1
ATOM 898 O O . PRO A 1 110 ? -10.654 0.152 -6.351 1.00 92.88 110 PRO A O 1
ATOM 901 N N . PRO A 1 111 ? -12.359 -1.322 -6.354 1.00 88.12 111 PRO A N 1
ATOM 902 C CA . PRO A 1 111 ? -11.632 -2.377 -5.641 1.00 88.12 111 PRO A CA 1
ATOM 903 C C . PRO A 1 111 ? -10.249 -2.697 -6.225 1.00 88.12 111 PRO A C 1
ATOM 905 O O . PRO A 1 111 ? -9.295 -2.950 -5.486 1.00 88.12 111 PRO A O 1
ATOM 908 N N . GLU A 1 112 ? -10.112 -2.654 -7.547 1.00 81.88 112 GLU A N 1
ATOM 909 C CA . GLU A 1 112 ? -8.870 -2.905 -8.277 1.00 81.88 112 GLU A CA 1
ATOM 910 C C . GLU A 1 112 ? -7.823 -1.833 -7.959 1.00 81.88 112 GLU A C 1
ATOM 912 O O . GLU A 1 112 ? -6.675 -2.155 -7.643 1.00 81.88 112 GLU A O 1
ATOM 917 N N . GLN A 1 113 ? -8.235 -0.563 -7.946 1.00 81.81 113 GLN A N 1
ATOM 918 C CA . GLN A 1 113 ? -7.368 0.563 -7.599 1.00 81.81 113 GLN A CA 1
ATOM 919 C C . GLN A 1 113 ? -6.978 0.525 -6.117 1.00 81.81 113 GLN A C 1
ATOM 921 O O . GLN A 1 113 ? -5.819 0.767 -5.769 1.00 81.81 113 GLN A O 1
ATOM 926 N N . GLN A 1 114 ? -7.905 0.135 -5.234 1.00 83.88 114 GLN A N 1
ATOM 927 C CA . GLN A 1 114 ? -7.593 -0.075 -3.820 1.00 83.88 114 GLN A CA 1
ATOM 928 C C . GLN A 1 114 ? -6.523 -1.156 -3.631 1.00 83.88 114 GLN A C 1
ATOM 930 O O . GLN A 1 114 ? -5.576 -0.974 -2.859 1.00 83.88 114 GLN A O 1
ATOM 935 N N . ARG A 1 115 ? -6.659 -2.290 -4.333 1.00 86.44 115 ARG A N 1
ATOM 936 C CA . ARG A 1 115 ? -5.676 -3.385 -4.308 1.00 86.44 115 ARG A CA 1
ATOM 937 C C . ARG A 1 115 ? -4.322 -2.915 -4.826 1.00 86.44 115 ARG A C 1
ATOM 939 O O . ARG A 1 115 ? -3.305 -3.193 -4.190 1.00 86.44 115 ARG A O 1
ATOM 946 N N . GLU A 1 116 ? -4.293 -2.181 -5.935 1.00 81.94 116 GLU A N 1
ATOM 947 C CA . GLU A 1 116 ? -3.053 -1.653 -6.508 1.00 81.94 116 GLU A CA 1
ATOM 948 C C . GLU A 1 116 ? -2.334 -0.702 -5.540 1.00 81.94 116 GLU A C 1
ATOM 950 O O . GLU A 1 116 ? -1.115 -0.811 -5.343 1.00 81.94 116 GLU A O 1
ATOM 955 N N . LEU A 1 117 ? -3.077 0.198 -4.889 1.00 84.50 117 LEU A N 1
ATOM 956 C CA . LEU A 1 117 ? -2.509 1.133 -3.925 1.00 84.50 117 LEU A CA 1
ATOM 957 C C . LEU A 1 117 ? -1.975 0.405 -2.688 1.00 84.50 117 LEU A C 1
ATOM 959 O O . LEU A 1 117 ? -0.842 0.665 -2.284 1.00 84.50 117 LEU A O 1
ATOM 963 N N . LYS A 1 118 ? -2.730 -0.558 -2.139 1.00 85.50 118 LYS A N 1
ATOM 964 C CA . LYS A 1 118 ? -2.277 -1.403 -1.019 1.00 85.50 118 LYS A CA 1
ATOM 965 C C . LYS A 1 118 ? -0.974 -2.123 -1.358 1.00 85.50 118 LYS A C 1
ATOM 967 O O . LYS A 1 118 ? -0.007 -2.023 -0.613 1.00 85.50 118 LYS A O 1
ATOM 972 N N . GLN A 1 119 ? -0.902 -2.781 -2.514 1.00 83.88 119 GLN A N 1
ATOM 973 C CA . GLN A 1 119 ? 0.318 -3.468 -2.949 1.00 83.88 119 GLN A CA 1
ATOM 974 C C . GLN A 1 119 ? 1.497 -2.502 -3.138 1.00 83.88 119 GLN A C 1
ATOM 976 O O . GLN A 1 119 ? 2.641 -2.841 -2.841 1.00 83.88 119 GLN A O 1
ATOM 981 N N . SER A 1 120 ? 1.235 -1.298 -3.649 1.00 82.75 120 SER A N 1
ATOM 982 C CA . SER A 1 120 ? 2.257 -0.260 -3.816 1.00 82.75 120 SER A CA 1
ATOM 983 C C . SER A 1 120 ? 2.806 0.224 -2.484 1.00 82.75 120 SER A C 1
ATOM 985 O O . SER A 1 120 ? 4.020 0.358 -2.341 1.00 82.75 120 SER A O 1
ATOM 987 N N . PHE A 1 121 ? 1.915 0.448 -1.523 1.00 85.25 121 PHE A N 1
ATOM 988 C CA . PHE A 1 121 ? 2.269 0.845 -0.172 1.00 85.25 121 PHE A CA 1
ATOM 989 C C . PHE A 1 121 ? 3.068 -0.244 0.548 1.00 85.25 121 PHE A C 1
ATOM 991 O O . PHE A 1 121 ? 4.104 0.058 1.131 1.00 85.25 121 PHE A O 1
ATOM 998 N N . GLU A 1 122 ? 2.647 -1.507 0.449 1.00 83.06 122 GLU A N 1
ATOM 999 C CA . GLU A 1 122 ? 3.376 -2.633 1.037 1.00 83.06 122 GLU A CA 1
ATOM 1000 C C . GLU A 1 122 ? 4.802 -2.723 0.492 1.00 83.06 122 GLU A C 1
ATOM 1002 O O . GLU A 1 122 ? 5.754 -2.732 1.267 1.00 83.06 122 GLU A O 1
ATOM 1007 N N . ARG A 1 123 ? 4.986 -2.671 -0.834 1.00 80.62 123 ARG A N 1
ATOM 1008 C CA . ARG A 1 123 ? 6.332 -2.657 -1.435 1.00 80.62 123 ARG A CA 1
ATOM 1009 C C . ARG A 1 123 ? 7.188 -1.509 -0.911 1.00 80.62 123 ARG A C 1
ATOM 1011 O O . ARG A 1 123 ? 8.336 -1.732 -0.551 1.00 80.62 123 ARG A O 1
ATOM 1018 N N . PHE A 1 124 ? 6.630 -0.300 -0.847 1.00 83.50 124 PHE A N 1
ATOM 1019 C CA . PHE A 1 124 ? 7.330 0.863 -0.303 1.00 83.50 124 PHE A CA 1
ATOM 1020 C C . PHE A 1 124 ? 7.723 0.664 1.170 1.00 83.50 124 PHE A C 1
ATOM 1022 O O . PHE A 1 124 ? 8.828 1.029 1.569 1.00 83.50 124 PHE A O 1
ATOM 1029 N N . ARG A 1 125 ? 6.846 0.049 1.974 1.00 82.81 125 ARG A N 1
ATOM 1030 C CA . ARG A 1 125 ? 7.096 -0.263 3.388 1.00 82.81 125 ARG A CA 1
ATOM 1031 C C . ARG A 1 125 ? 8.248 -1.255 3.575 1.00 82.81 12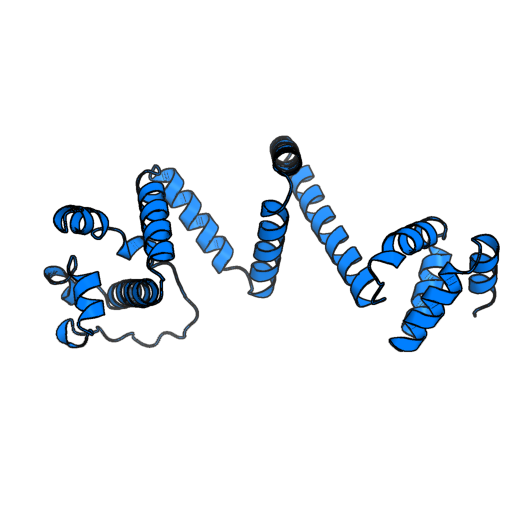5 ARG A C 1
ATOM 1033 O O . ARG A 1 125 ? 8.995 -1.105 4.538 1.00 82.81 125 ARG A O 1
ATOM 1040 N N . TYR A 1 126 ? 8.400 -2.217 2.665 1.00 85.50 126 TYR A N 1
ATOM 1041 C CA . TYR A 1 126 ? 9.478 -3.215 2.684 1.00 85.50 126 TYR A CA 1
ATOM 1042 C C . TYR A 1 126 ? 10.802 -2.732 2.073 1.00 85.50 126 TYR A C 1
ATOM 1044 O O . TYR A 1 126 ? 11.779 -3.477 2.097 1.00 85.50 126 TYR A O 1
ATOM 1052 N N . LEU A 1 127 ? 10.876 -1.502 1.551 1.00 81.56 127 LEU A N 1
ATOM 1053 C CA . LEU A 1 127 ? 12.157 -0.937 1.128 1.00 81.56 127 LEU A CA 1
ATOM 1054 C C . LEU A 1 127 ? 13.076 -0.696 2.336 1.00 81.56 127 LEU A C 1
ATOM 1056 O O . LEU A 1 127 ? 12.582 -0.263 3.395 1.00 81.56 127 LEU A O 1
ATOM 1060 N N . PRO A 1 128 ? 14.402 -0.884 2.164 1.00 90.81 128 PRO A N 1
ATOM 1061 C CA . PRO A 1 128 ? 15.389 -0.459 3.149 1.00 90.81 128 PRO A CA 1
ATOM 1062 C C . PRO A 1 128 ? 15.159 1.001 3.569 1.00 90.81 128 PRO A C 1
ATOM 1064 O O . PRO A 1 128 ? 14.741 1.809 2.726 1.00 90.81 128 PRO A O 1
ATOM 1067 N N . PRO A 1 129 ? 15.364 1.352 4.853 1.00 87.94 129 PRO A N 1
ATOM 1068 C CA . PRO A 1 129 ? 15.067 2.686 5.373 1.00 87.94 129 PRO A CA 1
ATOM 1069 C C . PRO A 1 129 ? 15.674 3.819 4.538 1.00 87.94 129 PRO A C 1
ATOM 1071 O O . PRO A 1 129 ? 14.978 4.789 4.238 1.00 87.94 129 PRO A O 1
ATOM 1074 N N . GLU A 1 130 ? 16.917 3.656 4.086 1.00 87.25 130 GLU A N 1
ATOM 1075 C CA . GLU A 1 130 ? 17.653 4.641 3.290 1.00 87.25 130 GLU A CA 1
ATOM 1076 C C . GLU A 1 130 ? 16.996 4.849 1.922 1.00 87.25 130 GLU A C 1
ATOM 1078 O O . GLU A 1 130 ? 16.769 5.978 1.490 1.00 87.25 130 GLU A O 1
ATOM 1083 N N . GLN A 1 131 ? 16.607 3.758 1.253 1.00 82.06 131 GLN A N 1
ATOM 1084 C CA . GLN A 1 131 ? 15.926 3.825 -0.044 1.00 82.06 131 GLN A CA 1
ATOM 1085 C C . GLN A 1 131 ? 14.547 4.473 0.076 1.00 82.06 131 GLN A C 1
ATOM 1087 O O . GLN A 1 131 ? 14.125 5.243 -0.789 1.00 82.06 131 GLN A O 1
ATOM 1092 N N . ARG A 1 132 ? 13.829 4.168 1.159 1.00 88.62 132 ARG A N 1
ATOM 1093 C CA . ARG A 1 132 ? 12.513 4.743 1.434 1.00 88.62 132 ARG A CA 1
ATOM 1094 C C . ARG A 1 132 ? 12.602 6.249 1.645 1.00 88.62 132 ARG A C 1
ATOM 1096 O O . ARG A 1 132 ? 11.762 6.983 1.123 1.00 88.62 132 ARG A O 1
ATOM 1103 N N . GLU A 1 133 ? 13.606 6.693 2.394 1.00 88.88 133 GLU A N 1
ATOM 1104 C CA . GLU A 1 133 ? 13.822 8.107 2.671 1.00 88.88 133 GLU A CA 1
ATOM 1105 C C . GLU A 1 133 ? 14.279 8.862 1.423 1.00 88.88 133 GLU A C 1
ATOM 1107 O O . GLU A 1 133 ? 13.700 9.896 1.103 1.00 88.88 133 GLU A O 1
ATOM 1112 N N . LEU A 1 134 ? 15.190 8.289 0.631 1.00 90.88 134 LEU A N 1
ATOM 1113 C CA . LEU A 1 134 ? 15.583 8.852 -0.662 1.00 90.88 134 LEU A CA 1
ATOM 1114 C C . LEU A 1 134 ? 14.375 9.053 -1.589 1.00 90.88 134 LEU A C 1
ATOM 1116 O O . LEU A 1 134 ? 14.208 10.118 -2.183 1.00 90.88 134 LEU A O 1
ATOM 1120 N N . LEU A 1 135 ? 13.498 8.049 -1.699 1.00 88.19 135 LEU A N 1
ATOM 1121 C CA . LEU A 1 135 ? 12.277 8.159 -2.502 1.00 88.19 135 LEU A CA 1
ATOM 1122 C C . LEU A 1 135 ? 11.322 9.223 -1.959 1.00 88.19 135 LEU A C 1
ATOM 1124 O O . LEU A 1 135 ? 10.717 9.950 -2.748 1.00 88.19 135 LEU A O 1
ATOM 1128 N N . ARG A 1 136 ? 11.186 9.326 -0.632 1.00 89.38 136 ARG A N 1
ATOM 1129 C CA . ARG A 1 136 ? 10.358 10.353 0.005 1.00 89.38 136 ARG A CA 1
ATOM 1130 C C . ARG A 1 136 ? 10.900 11.747 -0.298 1.00 89.38 136 ARG A C 1
ATOM 1132 O O . ARG A 1 136 ? 10.133 12.583 -0.764 1.00 89.38 136 ARG A O 1
ATOM 1139 N N . GLN A 1 137 ? 12.189 11.983 -0.081 1.00 91.62 137 GLN A N 1
ATOM 1140 C CA . GLN A 1 137 ? 12.829 13.275 -0.339 1.00 91.62 137 GLN A CA 1
ATOM 1141 C C . GLN A 1 137 ? 12.724 13.658 -1.810 1.00 91.62 137 GLN A C 1
ATOM 1143 O O . GLN A 1 137 ? 12.279 14.758 -2.133 1.00 91.62 137 GLN A O 1
ATOM 1148 N N . ARG A 1 138 ? 13.022 12.715 -2.711 1.00 89.88 138 ARG A N 1
ATOM 1149 C CA . ARG A 1 138 ? 12.870 12.926 -4.151 1.00 89.88 138 ARG A CA 1
ATOM 1150 C C . ARG A 1 138 ? 11.440 13.332 -4.506 1.00 89.88 138 ARG A C 1
ATOM 1152 O O . ARG A 1 138 ? 11.254 14.286 -5.247 1.00 89.88 138 ARG A O 1
ATOM 1159 N N . PHE A 1 139 ? 10.434 12.648 -3.961 1.00 90.06 139 PHE A N 1
ATOM 1160 C CA . PHE A 1 139 ? 9.029 12.967 -4.221 1.00 90.06 139 PHE A CA 1
ATOM 1161 C C . PHE A 1 139 ? 8.603 14.325 -3.639 1.00 90.06 139 PHE A C 1
ATOM 1163 O O . PHE A 1 139 ? 7.840 15.058 -4.270 1.00 90.06 139 PHE A O 1
ATOM 1170 N N . LEU A 1 140 ? 9.082 14.676 -2.441 1.00 89.56 140 LEU A N 1
ATOM 1171 C CA . LEU A 1 140 ?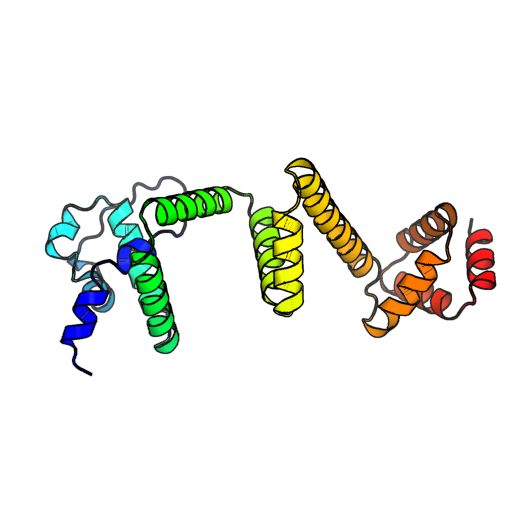 8.789 15.962 -1.803 1.00 89.56 140 LEU A CA 1
ATOM 1172 C C . LEU A 1 140 ? 9.384 17.135 -2.589 1.00 89.56 140 LEU A C 1
ATOM 1174 O O . LEU A 1 140 ? 8.698 18.143 -2.741 1.00 89.56 140 LEU A O 1
ATOM 1178 N N . ASN A 1 141 ? 10.577 16.961 -3.158 1.00 93.38 141 ASN A N 1
ATOM 1179 C CA . ASN A 1 141 ? 11.277 17.989 -3.931 1.00 93.38 141 ASN A CA 1
ATOM 1180 C C . ASN A 1 141 ? 10.779 18.133 -5.381 1.00 93.38 141 ASN A C 1
ATOM 1182 O O . ASN A 1 141 ? 11.198 19.051 -6.075 1.00 93.38 141 ASN A O 1
ATOM 1186 N N . MET A 1 142 ? 9.890 17.250 -5.847 1.00 92.75 142 MET A N 1
ATOM 1187 C CA . MET A 1 142 ? 9.272 17.351 -7.172 1.00 92.75 142 MET A CA 1
ATOM 1188 C C . MET A 1 142 ? 8.129 18.371 -7.197 1.00 92.75 142 MET A C 1
ATOM 1190 O O . MET A 1 142 ? 7.290 18.413 -6.286 1.00 92.75 142 MET A O 1
ATOM 1194 N N . SER A 1 143 ? 8.026 19.100 -8.306 1.00 93.94 143 SER A N 1
ATOM 1195 C CA . SER A 1 143 ? 6.846 19.880 -8.680 1.00 93.94 143 SER A CA 1
ATOM 1196 C C . SER A 1 143 ? 5.609 18.984 -8.881 1.00 93.94 143 SER A C 1
ATOM 1198 O O . SER A 1 143 ? 5.724 17.767 -9.074 1.00 93.94 143 SER A O 1
ATOM 1200 N N . PRO A 1 144 ? 4.385 19.548 -8.866 1.00 90.00 144 PRO A N 1
ATOM 1201 C CA . PRO A 1 144 ? 3.167 18.771 -9.103 1.00 90.00 144 PRO A CA 1
ATOM 1202 C C . PRO A 1 144 ? 3.172 17.993 -10.427 1.00 90.00 144 PRO A C 1
ATOM 1204 O O . PRO A 1 144 ? 2.649 16.880 -10.484 1.00 90.00 144 PRO A O 1
ATOM 1207 N N . GLU A 1 145 ? 3.768 18.550 -11.482 1.00 86.44 145 GLU A N 1
ATOM 1208 C CA . GLU A 1 145 ? 3.869 17.897 -12.787 1.00 86.44 145 GLU A CA 1
ATOM 1209 C C . GLU A 1 145 ? 4.863 16.735 -12.774 1.00 86.44 145 GLU A C 1
ATOM 1211 O O . GLU A 1 145 ? 4.516 15.621 -13.176 1.00 86.44 145 GLU A O 1
ATOM 1216 N N . GLU A 1 146 ? 6.050 16.947 -12.207 1.00 84.31 146 GLU A N 1
ATOM 1217 C CA . GLU A 1 146 ? 7.053 15.892 -12.049 1.00 84.31 146 GLU A CA 1
ATOM 1218 C C . GLU A 1 146 ? 6.531 14.745 -11.182 1.00 84.31 146 GLU A C 1
ATOM 1220 O O . GLU A 1 146 ? 6.784 13.581 -11.487 1.00 84.31 146 GLU A O 1
ATOM 1225 N N . ARG A 1 147 ? 5.730 15.035 -10.147 1.00 88.31 147 ARG A N 1
ATOM 1226 C CA . ARG A 1 147 ? 5.065 13.998 -9.343 1.00 88.31 147 ARG A CA 1
ATOM 1227 C C . ARG A 1 147 ? 4.109 13.155 -10.181 1.00 88.31 147 ARG A C 1
ATOM 1229 O O . ARG A 1 147 ? 4.103 11.932 -10.034 1.00 88.31 147 ARG A O 1
ATOM 1236 N N . ARG A 1 148 ? 3.313 13.771 -11.065 1.00 81.56 148 ARG A N 1
ATOM 1237 C CA . ARG A 1 148 ? 2.420 13.032 -11.979 1.00 81.56 148 ARG A CA 1
ATOM 1238 C C . ARG A 1 148 ? 3.226 12.134 -12.913 1.00 81.56 148 ARG A C 1
ATOM 1240 O O . ARG A 1 148 ? 2.909 10.949 -13.025 1.00 81.56 148 ARG A O 1
ATOM 1247 N N . GLY A 1 149 ? 4.288 12.664 -13.520 1.00 81.25 149 GLY A N 1
ATOM 1248 C CA . GLY A 1 149 ? 5.187 11.898 -14.386 1.00 81.25 149 GLY A CA 1
ATOM 1249 C C . GLY A 1 149 ? 5.867 10.742 -13.648 1.00 81.25 149 GLY A C 1
ATOM 1250 O O . GLY A 1 149 ? 5.846 9.606 -14.116 1.00 81.25 149 GLY A O 1
ATOM 1251 N N . PHE A 1 150 ? 6.380 10.993 -12.444 1.00 83.31 150 PHE A N 1
ATOM 1252 C CA . PHE A 1 150 ? 7.019 9.992 -11.592 1.00 83.31 150 PHE A CA 1
ATOM 1253 C C . PHE A 1 150 ? 6.070 8.844 -11.229 1.00 83.31 150 PHE A C 1
ATOM 1255 O O . PHE A 1 150 ? 6.413 7.672 -11.393 1.00 83.31 150 PHE A O 1
ATOM 1262 N N . LEU A 1 151 ? 4.851 9.161 -10.781 1.00 83.19 151 LEU A N 1
ATOM 1263 C CA . LEU A 1 151 ? 3.842 8.150 -10.458 1.00 83.19 151 LEU A CA 1
ATOM 1264 C C . LEU A 1 151 ? 3.410 7.361 -11.700 1.00 83.19 151 LEU A C 1
ATOM 1266 O O . LEU A 1 151 ? 3.242 6.144 -11.617 1.00 83.19 151 LEU A O 1
ATOM 1270 N N . THR A 1 152 ? 3.282 8.030 -12.847 1.00 79.69 152 THR A N 1
ATOM 1271 C CA . THR A 1 152 ? 2.956 7.391 -14.131 1.00 79.69 152 THR A CA 1
ATOM 1272 C C . THR A 1 152 ? 4.065 6.435 -14.566 1.00 79.69 152 THR A C 1
ATOM 1274 O O . THR A 1 152 ? 3.787 5.282 -14.885 1.00 79.69 152 THR A O 1
ATOM 1277 N N . GLY A 1 153 ? 5.332 6.850 -14.480 1.00 75.31 153 GLY A N 1
ATOM 1278 C CA . GLY A 1 153 ? 6.484 6.004 -14.798 1.00 75.31 153 GLY A CA 1
ATOM 1279 C C . GLY A 1 153 ? 6.599 4.784 -13.880 1.00 75.31 153 GLY A C 1
ATOM 1280 O O . GLY A 1 153 ? 6.874 3.676 -14.349 1.00 75.31 153 GLY A O 1
ATOM 1281 N N . LEU A 1 154 ? 6.315 4.943 -12.581 1.00 78.50 154 LEU A N 1
ATOM 1282 C CA . LEU A 1 154 ? 6.269 3.819 -11.639 1.00 78.50 154 LEU A CA 1
ATOM 1283 C C . LEU A 1 154 ? 5.163 2.814 -11.984 1.00 78.50 154 LEU A C 1
ATOM 1285 O O . LEU A 1 154 ? 5.381 1.610 -11.841 1.00 78.50 154 LEU A O 1
ATOM 1289 N N . LYS A 1 155 ? 3.989 3.278 -12.428 1.00 74.69 155 LYS A N 1
ATOM 1290 C CA . LYS A 1 155 ? 2.904 2.402 -12.895 1.00 74.69 155 LYS A CA 1
ATOM 1291 C C . LYS A 1 155 ? 3.279 1.691 -14.194 1.00 74.69 155 LYS A C 1
ATOM 1293 O O . LYS A 1 155 ? 3.245 0.465 -14.225 1.00 74.69 155 LYS A O 1
ATOM 1298 N N . ALA A 1 156 ? 3.760 2.429 -15.193 1.00 68.88 156 ALA A N 1
ATOM 1299 C CA . ALA A 1 156 ? 4.182 1.881 -16.481 1.00 68.88 156 ALA A CA 1
ATOM 1300 C C . ALA A 1 156 ? 5.293 0.827 -16.334 1.00 68.88 156 ALA A C 1
ATOM 1302 O O . ALA A 1 156 ? 5.241 -0.227 -16.961 1.00 68.88 156 ALA A O 1
ATOM 1303 N N . THR A 1 157 ? 6.268 1.058 -15.448 1.00 69.44 157 THR A N 1
ATOM 1304 C CA . THR A 1 157 ? 7.333 0.078 -15.167 1.00 69.44 157 THR A CA 1
ATOM 1305 C C . THR A 1 157 ? 6.760 -1.207 -14.572 1.00 69.44 157 THR A C 1
ATOM 1307 O O . THR A 1 157 ? 7.166 -2.296 -14.965 1.00 69.44 157 THR A O 1
ATOM 1310 N N . ARG A 1 158 ? 5.772 -1.106 -13.673 1.00 68.25 158 ARG A N 1
ATOM 1311 C CA . ARG A 1 158 ? 5.120 -2.275 -13.060 1.00 68.25 158 ARG A CA 1
ATOM 1312 C C . ARG A 1 158 ? 4.235 -3.027 -14.034 1.00 68.25 158 ARG A C 1
ATOM 1314 O O . ARG A 1 158 ? 4.192 -4.247 -13.972 1.00 68.25 158 ARG A O 1
ATOM 1321 N N . GLU A 1 159 ? 3.511 -2.325 -14.891 1.00 64.44 159 GLU A N 1
ATOM 1322 C CA . GLU A 1 159 ? 2.720 -2.945 -15.952 1.00 64.44 159 GLU A CA 1
ATOM 1323 C C . GLU A 1 159 ? 3.632 -3.640 -16.956 1.00 64.44 159 GLU A C 1
ATOM 1325 O O . GLU A 1 159 ? 3.371 -4.783 -17.310 1.00 64.44 159 GLU A O 1
ATOM 1330 N N . ALA A 1 160 ? 4.761 -3.024 -17.313 1.00 60.09 160 ALA A N 1
ATOM 1331 C CA . ALA A 1 160 ? 5.791 -3.656 -18.123 1.00 60.09 160 ALA A CA 1
ATOM 1332 C C . ALA A 1 160 ? 6.432 -4.861 -17.415 1.00 60.09 160 ALA A C 1
ATOM 1334 O O . ALA A 1 160 ? 6.664 -5.873 -18.063 1.00 60.09 160 ALA A O 1
ATOM 1335 N N . ASP A 1 161 ? 6.696 -4.802 -16.106 1.00 62.88 161 ASP A N 1
ATOM 1336 C CA . ASP A 1 161 ? 7.202 -5.936 -15.318 1.00 62.88 161 ASP A CA 1
ATOM 1337 C C . ASP A 1 161 ? 6.183 -7.065 -15.202 1.00 62.88 161 ASP A C 1
ATOM 1339 O O . ASP A 1 161 ? 6.534 -8.230 -15.356 1.00 62.88 161 ASP A O 1
ATOM 1343 N N . ARG A 1 162 ? 4.913 -6.740 -14.949 1.00 64.81 162 ARG A N 1
ATOM 1344 C CA . ARG A 1 162 ? 3.823 -7.717 -14.930 1.00 64.81 162 ARG A CA 1
ATOM 1345 C C . ARG A 1 162 ? 3.644 -8.332 -16.301 1.00 64.81 162 ARG A C 1
ATOM 1347 O O . ARG A 1 162 ? 3.601 -9.546 -16.377 1.00 64.81 162 ARG A O 1
ATOM 1354 N N . ALA A 1 163 ? 3.622 -7.534 -17.363 1.00 61.06 163 ALA A N 1
ATOM 1355 C CA . ALA A 1 163 ? 3.590 -8.034 -18.726 1.00 61.06 163 ALA A CA 1
ATOM 1356 C C . ALA A 1 163 ? 4.805 -8.933 -18.985 1.00 61.06 163 ALA A C 1
ATOM 1358 O O . ALA A 1 163 ? 4.621 -10.072 -19.375 1.00 61.06 163 ALA A O 1
ATOM 1359 N N . ARG A 1 164 ? 6.033 -8.512 -18.659 1.00 57.31 164 ARG A N 1
ATOM 1360 C CA . ARG A 1 164 ? 7.235 -9.358 -18.780 1.00 57.31 164 ARG A CA 1
ATOM 1361 C C . ARG A 1 164 ? 7.088 -10.697 -18.048 1.00 57.31 164 ARG A C 1
ATOM 1363 O O . ARG A 1 164 ? 7.314 -11.731 -18.663 1.00 57.31 164 ARG A O 1
ATOM 1370 N N . ASN A 1 165 ? 6.668 -10.674 -16.783 1.00 56.41 165 ASN A N 1
ATOM 1371 C CA . ASN A 1 165 ? 6.545 -11.861 -15.926 1.00 56.41 165 ASN A CA 1
ATOM 1372 C C . ASN A 1 165 ? 5.311 -12.731 -16.237 1.00 56.41 165 ASN A C 1
ATOM 1374 O O . ASN A 1 165 ? 5.286 -13.912 -15.905 1.00 56.41 165 ASN A O 1
ATOM 1378 N N . GLN A 1 166 ? 4.263 -12.154 -16.827 1.00 61.00 166 GLN A N 1
ATOM 1379 C CA . GLN A 1 166 ? 3.043 -12.853 -17.235 1.00 61.00 166 GLN A CA 1
ATOM 1380 C C . GLN A 1 166 ? 3.202 -13.474 -18.626 1.00 61.00 166 GLN A C 1
ATOM 1382 O O . GLN A 1 166 ? 2.623 -14.520 -18.907 1.00 61.00 166 GLN A O 1
ATOM 1387 N N . TRP A 1 167 ? 3.980 -12.833 -19.499 1.00 54.66 167 TRP A N 1
ATOM 1388 C CA . TRP A 1 167 ? 4.184 -13.255 -20.884 1.00 54.66 167 TRP A CA 1
ATOM 1389 C C . TRP A 1 167 ? 5.216 -14.368 -21.019 1.00 54.66 167 TRP A C 1
ATOM 1391 O O . TRP A 1 167 ? 5.036 -15.280 -21.825 1.00 54.66 167 TRP A O 1
ATOM 1401 N N . LEU A 1 168 ? 6.260 -14.315 -20.202 1.00 60.84 168 LEU A N 1
ATOM 1402 C CA . LEU A 1 168 ? 7.216 -15.384 -20.004 1.00 60.84 168 LEU A CA 1
ATOM 1403 C C . LEU A 1 168 ? 7.245 -15.597 -18.495 1.00 60.84 168 LEU A C 1
ATOM 1405 O O . LEU A 1 168 ? 7.547 -14.667 -17.752 1.00 60.84 168 LEU A O 1
ATOM 1409 N N . GLN A 1 169 ? 6.892 -16.788 -18.019 1.00 68.19 169 GLN A N 1
ATOM 1410 C CA . GLN A 1 169 ? 7.103 -17.169 -16.620 1.00 68.19 169 GLN A CA 1
ATOM 1411 C C . GLN A 1 169 ? 8.619 -17.320 -16.383 1.00 68.19 169 GLN A C 1
ATOM 1413 O O . GLN A 1 169 ? 9.113 -18.427 -16.201 1.00 68.19 169 GLN A O 1
ATOM 1418 N N . ILE A 1 170 ? 9.368 -16.217 -16.505 1.00 70.69 170 ILE A N 1
ATOM 1419 C CA . ILE A 1 170 ? 10.831 -16.189 -16.479 1.00 70.69 170 ILE A CA 1
ATOM 1420 C C . ILE A 1 170 ? 11.255 -16.547 -15.062 1.00 70.69 170 ILE A C 1
ATOM 1422 O O . ILE A 1 170 ? 10.900 -15.844 -14.102 1.00 70.69 170 ILE A O 1
ATOM 1426 N N . ALA A 1 171 ? 12.015 -17.632 -14.947 1.00 75.25 171 ALA A N 1
ATOM 1427 C CA . ALA A 1 171 ? 12.596 -18.045 -13.687 1.00 75.25 171 ALA A CA 1
ATOM 1428 C C . ALA A 1 171 ? 13.479 -16.902 -13.136 1.00 75.25 171 ALA A C 1
ATOM 1430 O O . ALA A 1 171 ? 14.111 -16.191 -13.923 1.00 75.25 171 ALA A O 1
ATOM 1431 N N . PRO A 1 172 ? 13.469 -16.617 -11.819 1.00 73.25 172 PRO A N 1
ATOM 1432 C CA . PRO A 1 172 ? 14.236 -15.516 -11.232 1.00 73.25 172 PRO A CA 1
ATOM 1433 C C . PRO A 1 172 ? 15.695 -15.422 -11.702 1.00 73.25 172 PRO A C 1
ATOM 1435 O O . PRO A 1 172 ? 16.170 -14.311 -11.949 1.00 73.25 172 PRO A O 1
ATOM 1438 N N . GLU A 1 173 ? 16.348 -16.568 -11.864 1.00 80.62 173 GLU A N 1
ATOM 1439 C CA . GLU A 1 173 ? 17.712 -16.760 -12.353 1.00 80.62 173 GLU A CA 1
ATOM 1440 C C . GLU A 1 173 ? 17.933 -16.219 -13.776 1.00 80.62 173 GLU A C 1
ATOM 1442 O O . GLU A 1 173 ? 18.952 -15.587 -14.045 1.00 80.62 173 GLU A O 1
ATOM 1447 N N . ASP A 1 174 ? 16.937 -16.325 -14.654 1.00 84.56 174 ASP A N 1
ATOM 1448 C CA . ASP A 1 174 ? 17.055 -15.939 -16.064 1.00 84.56 174 ASP A CA 1
ATOM 1449 C C . ASP A 1 174 ? 16.747 -14.452 -16.307 1.00 84.56 174 ASP A C 1
ATOM 1451 O O . ASP A 1 174 ? 16.927 -13.927 -17.413 1.00 84.56 174 ASP A O 1
ATOM 1455 N N . ARG A 1 175 ? 16.253 -13.724 -15.296 1.00 79.38 175 ARG A N 1
ATOM 1456 C CA . ARG A 1 175 ? 15.764 -12.340 -15.464 1.00 79.38 175 ARG A CA 1
ATOM 1457 C C . ARG A 1 175 ? 16.851 -11.365 -15.905 1.00 79.38 175 ARG A C 1
ATOM 1459 O O . ARG A 1 175 ? 16.551 -10.445 -16.669 1.00 79.38 175 ARG A O 1
ATOM 1466 N N . ALA A 1 176 ? 18.077 -11.530 -15.406 1.00 82.00 176 ALA A N 1
ATOM 1467 C CA . ALA A 1 176 ? 19.201 -10.661 -15.751 1.00 82.00 176 ALA A CA 1
ATOM 1468 C C . ALA A 1 176 ? 19.597 -10.846 -17.223 1.00 82.00 176 ALA A C 1
ATOM 1470 O O . ALA A 1 176 ? 19.510 -9.892 -17.996 1.00 82.00 176 ALA A O 1
ATOM 1471 N N . ALA A 1 177 ? 19.873 -12.089 -17.627 1.00 87.25 177 ALA A N 1
ATOM 1472 C CA . ALA A 1 177 ? 20.204 -12.442 -19.006 1.00 87.25 177 ALA A CA 1
ATOM 1473 C C . ALA A 1 177 ? 19.087 -12.049 -19.989 1.00 87.25 177 ALA A C 1
ATOM 1475 O O . ALA A 1 177 ? 19.339 -11.489 -21.055 1.00 87.25 177 ALA A O 1
ATOM 1476 N N . THR A 1 178 ? 17.822 -12.234 -19.600 1.00 87.81 178 THR A N 1
ATOM 1477 C CA . THR A 1 178 ? 16.675 -11.815 -20.422 1.00 87.81 178 THR A CA 1
ATOM 1478 C C . THR A 1 178 ? 16.629 -10.303 -20.621 1.00 87.81 178 THR A C 1
ATOM 1480 O O . THR A 1 178 ? 16.292 -9.825 -21.706 1.00 87.81 178 THR A O 1
ATOM 1483 N N . ARG A 1 179 ? 16.955 -9.523 -19.584 1.00 84.75 179 ARG A N 1
ATOM 1484 C CA . ARG A 1 179 ? 17.001 -8.062 -19.684 1.00 84.75 179 ARG A CA 1
ATOM 1485 C C . ARG A 1 179 ? 18.103 -7.620 -20.644 1.00 84.75 179 ARG A C 1
ATOM 1487 O O . ARG A 1 179 ? 17.829 -6.777 -21.494 1.00 84.75 179 ARG A O 1
ATOM 1494 N N . GLU A 1 180 ? 19.293 -8.199 -20.533 1.00 85.50 180 GLU A N 1
ATOM 1495 C CA . GLU A 1 180 ? 20.424 -7.912 -21.423 1.00 85.50 180 GLU A CA 1
ATOM 1496 C C . GLU A 1 180 ? 20.108 -8.283 -22.875 1.00 85.50 180 GLU A C 1
ATOM 1498 O O . GLU A 1 180 ? 20.287 -7.464 -23.778 1.00 85.50 180 GLU A O 1
ATOM 1503 N N . MET A 1 181 ? 19.525 -9.466 -23.100 1.00 90.88 181 MET A N 1
ATOM 1504 C CA . MET A 1 181 ? 19.049 -9.891 -24.417 1.00 90.88 181 MET A CA 1
ATOM 1505 C C . MET A 1 181 ? 18.097 -8.855 -25.027 1.00 90.88 181 MET A C 1
ATOM 1507 O O . MET A 1 181 ? 18.292 -8.438 -26.165 1.00 90.88 181 MET A O 1
ATOM 1511 N N . LEU A 1 182 ? 17.080 -8.407 -24.282 1.00 86.50 182 LEU A N 1
ATOM 1512 C CA . LEU A 1 182 ? 16.106 -7.430 -24.781 1.00 86.50 182 LEU A CA 1
ATOM 1513 C C . LEU A 1 182 ? 16.715 -6.044 -25.031 1.00 86.50 182 LEU A C 1
ATOM 1515 O O . LEU A 1 182 ? 16.245 -5.338 -25.923 1.00 86.50 182 LEU A O 1
ATOM 1519 N N . GLN A 1 183 ? 17.728 -5.645 -24.256 1.00 84.69 183 GLN A N 1
ATOM 1520 C CA . GLN A 1 183 ? 18.454 -4.387 -24.457 1.00 84.69 183 GLN A CA 1
ATOM 1521 C C . GLN A 1 183 ? 19.322 -4.419 -25.721 1.00 84.69 183 GLN A C 1
ATOM 1523 O O . GLN A 1 183 ? 19.427 -3.401 -26.401 1.00 84.69 183 GLN A O 1
ATOM 1528 N N . ALA A 1 184 ? 19.885 -5.581 -26.067 1.00 89.19 184 ALA A N 1
ATOM 1529 C CA . ALA A 1 184 ? 20.697 -5.766 -27.269 1.00 89.19 184 ALA A CA 1
ATOM 1530 C C . ALA A 1 184 ? 19.881 -5.784 -28.581 1.00 89.19 184 ALA A C 1
ATOM 1532 O O . ALA A 1 184 ? 20.452 -5.607 -29.663 1.00 89.19 184 ALA A O 1
ATOM 1533 N N . LEU A 1 185 ? 18.562 -5.994 -28.501 1.00 88.75 185 LEU A N 1
ATOM 1534 C CA . LEU A 1 185 ? 17.659 -6.010 -29.654 1.00 88.75 185 LEU A CA 1
ATOM 1535 C C . LEU A 1 185 ? 17.102 -4.615 -29.982 1.00 88.75 185 LEU A C 1
ATOM 1537 O O . LEU A 1 185 ? 16.670 -3.848 -29.106 1.00 88.75 185 LEU A O 1
ATOM 1541 N N . THR A 1 186 ? 17.026 -4.312 -31.274 1.00 92.19 186 THR A N 1
ATOM 1542 C CA . THR A 1 186 ? 16.391 -3.101 -31.805 1.00 92.19 186 THR A CA 1
ATOM 1543 C C . THR A 1 186 ? 14.866 -3.134 -31.600 1.00 92.19 186 THR A C 1
ATOM 1545 O O . THR A 1 186 ? 14.287 -4.198 -31.346 1.00 92.19 186 THR A O 1
ATOM 1548 N N . PRO A 1 187 ? 14.161 -1.987 -31.676 1.00 87.38 187 PRO A N 1
ATOM 1549 C CA . PRO A 1 187 ? 12.704 -1.975 -31.543 1.00 87.38 187 PRO A CA 1
ATOM 1550 C C . PRO A 1 187 ? 11.967 -2.898 -32.541 1.00 87.38 187 PRO A C 1
ATOM 1552 O O . PRO A 1 187 ? 11.100 -3.646 -32.077 1.00 87.38 187 PRO A O 1
ATOM 1555 N N . PRO A 1 188 ? 12.322 -2.947 -33.846 1.00 90.19 188 PRO A N 1
ATOM 1556 C CA . PRO A 1 188 ? 11.720 -3.900 -34.785 1.00 90.19 188 PRO A CA 1
ATOM 1557 C C . PRO A 1 188 ? 11.977 -5.368 -34.416 1.00 90.19 188 PRO A C 1
ATOM 1559 O O . PRO A 1 188 ? 11.055 -6.182 -34.433 1.00 90.19 188 PRO A O 1
ATOM 1562 N N . GLU A 1 189 ? 13.198 -5.711 -33.992 1.00 90.81 189 GLU A N 1
ATOM 1563 C CA . GLU A 1 189 ? 13.547 -7.072 -33.552 1.00 90.81 189 GLU A CA 1
ATOM 1564 C C . GLU A 1 189 ? 12.743 -7.494 -32.314 1.00 90.81 189 GLU A C 1
ATOM 1566 O O . GLU A 1 189 ? 12.243 -8.615 -32.236 1.00 90.81 189 GLU A O 1
ATOM 1571 N N . ARG A 1 190 ? 12.544 -6.580 -31.354 1.00 88.88 190 ARG A N 1
ATOM 1572 C CA . ARG A 1 190 ? 11.696 -6.830 -30.177 1.00 88.88 190 ARG A CA 1
ATOM 1573 C C . ARG A 1 190 ? 10.232 -7.032 -30.549 1.00 88.88 190 ARG A C 1
ATOM 1575 O O . ARG A 1 190 ? 9.556 -7.849 -29.922 1.00 88.88 190 ARG A O 1
ATOM 1582 N N . GLN A 1 191 ? 9.730 -6.297 -31.540 1.00 83.94 191 GLN A N 1
ATOM 1583 C CA . GLN A 1 191 ? 8.372 -6.490 -32.047 1.00 83.94 191 GLN A CA 1
ATOM 1584 C C . GLN A 1 191 ? 8.223 -7.864 -32.706 1.00 83.94 191 GLN A C 1
ATOM 1586 O O . GLN A 1 191 ? 7.248 -8.560 -32.425 1.00 83.94 191 GLN A O 1
ATOM 1591 N N . LYS A 1 192 ? 9.214 -8.284 -33.496 1.00 90.19 192 LYS A N 1
ATOM 1592 C CA . LYS A 1 192 ? 9.243 -9.607 -34.123 1.00 90.19 192 LYS A CA 1
ATOM 1593 C C . LYS A 1 192 ? 9.323 -10.739 -33.097 1.00 90.19 192 LYS A C 1
ATOM 1595 O O . LYS A 1 192 ? 8.553 -11.690 -33.147 1.00 90.19 192 LYS A O 1
ATOM 1600 N N . LEU A 1 193 ? 10.190 -10.608 -32.094 1.00 89.81 193 LEU A N 1
ATOM 1601 C CA . LEU A 1 193 ? 10.243 -11.551 -30.977 1.00 89.81 193 LEU A CA 1
ATOM 1602 C C . LEU A 1 193 ? 8.882 -11.652 -30.270 1.00 89.81 193 LEU A C 1
ATOM 1604 O O . LEU A 1 193 ? 8.421 -12.746 -29.948 1.00 89.81 193 LEU A O 1
ATOM 1608 N N . ARG A 1 194 ? 8.202 -10.517 -30.061 1.00 86.44 194 ARG A N 1
ATOM 1609 C CA . ARG A 1 194 ? 6.866 -10.501 -29.458 1.00 86.44 194 ARG A CA 1
ATOM 1610 C C . ARG A 1 194 ? 5.839 -11.234 -30.323 1.00 86.44 194 ARG A C 1
ATOM 1612 O O . ARG A 1 194 ? 5.061 -11.995 -29.757 1.00 86.44 194 ARG A O 1
ATOM 1619 N N . SER A 1 195 ? 5.835 -11.055 -31.645 1.00 87.00 195 SER A N 1
ATOM 1620 C CA . SER A 1 195 ? 4.894 -11.764 -32.526 1.00 87.00 195 SER A CA 1
ATOM 1621 C C . SER A 1 195 ? 5.133 -13.277 -32.520 1.00 87.00 195 SER A C 1
ATOM 1623 O O . SER A 1 195 ? 4.178 -14.041 -32.398 1.00 87.00 195 SER A O 1
ATOM 1625 N N . LEU A 1 196 ? 6.397 -13.718 -32.530 1.00 88.75 196 LEU A N 1
ATOM 1626 C CA . LEU A 1 196 ? 6.751 -15.141 -32.426 1.00 88.75 196 LEU A CA 1
ATOM 1627 C C . LEU A 1 196 ? 6.294 -15.769 -31.103 1.00 88.75 196 LEU A C 1
ATOM 1629 O O . LEU A 1 196 ? 5.869 -16.922 -31.075 1.00 88.75 196 LEU A O 1
ATOM 1633 N N . MET A 1 197 ? 6.357 -15.011 -30.008 1.00 85.62 197 MET A N 1
ATOM 1634 C CA . MET A 1 197 ? 5.891 -15.455 -28.693 1.00 85.62 197 MET A CA 1
ATOM 1635 C C . MET A 1 197 ? 4.357 -15.512 -28.594 1.00 85.62 197 MET A C 1
ATOM 1637 O O . MET A 1 197 ? 3.828 -16.395 -27.918 1.00 85.62 197 MET A O 1
ATOM 1641 N N . GLN A 1 198 ? 3.633 -14.597 -29.254 1.00 80.69 198 GLN A N 1
ATOM 1642 C CA . GLN A 1 198 ? 2.160 -14.563 -29.246 1.00 80.69 198 GLN A CA 1
ATOM 1643 C C . GLN A 1 198 ? 1.542 -15.802 -29.894 1.00 80.69 198 GLN A C 1
ATOM 1645 O O . GLN A 1 198 ? 0.531 -16.294 -29.403 1.00 80.69 198 GLN A O 1
ATOM 1650 N N . GLY A 1 199 ? 2.174 -16.333 -30.943 1.00 79.44 199 GLY A N 1
ATOM 1651 C CA . GLY A 1 199 ? 1.722 -17.544 -31.632 1.00 79.44 199 GLY A CA 1
ATOM 1652 C C . GLY A 1 199 ? 1.993 -18.855 -30.886 1.00 79.44 199 GLY A C 1
ATOM 1653 O O . GLY A 1 199 ? 1.692 -19.917 -31.420 1.00 79.44 199 GLY A O 1
ATOM 1654 N N . ARG A 1 200 ? 2.584 -18.811 -29.684 1.00 86.75 200 ARG A N 1
ATOM 1655 C CA . ARG A 1 200 ? 3.002 -19.997 -28.918 1.00 86.75 200 ARG A CA 1
ATOM 1656 C C . ARG A 1 200 ? 2.245 -20.122 -27.600 1.00 86.75 200 ARG A C 1
ATOM 1658 O O . ARG A 1 200 ? 1.836 -19.120 -27.002 1.00 86.75 200 ARG A O 1
ATOM 1665 N N . ASP A 1 201 ? 2.101 -21.354 -27.128 1.00 86.88 201 ASP A N 1
ATOM 1666 C CA . ASP A 1 201 ? 1.607 -21.680 -25.791 1.00 86.88 201 ASP A CA 1
ATOM 1667 C C . ASP A 1 201 ? 2.686 -21.446 -24.709 1.00 86.88 201 ASP A C 1
ATOM 1669 O O . ASP A 1 201 ? 3.793 -20.977 -24.985 1.00 86.88 201 ASP A O 1
ATOM 1673 N N . GLY A 1 202 ? 2.363 -21.713 -23.439 1.00 80.69 202 GLY A N 1
ATOM 1674 C CA . GLY A 1 202 ? 3.278 -21.443 -22.322 1.00 80.69 202 GLY A CA 1
ATOM 1675 C C . GLY A 1 202 ? 4.599 -22.222 -22.398 1.00 80.69 202 GLY A C 1
ATOM 1676 O O . GLY A 1 202 ? 5.654 -21.661 -22.100 1.00 80.69 202 GLY A O 1
ATOM 1677 N N . GLU A 1 203 ? 4.548 -23.485 -22.828 1.00 84.19 203 GLU A N 1
ATOM 1678 C CA . GLU A 1 203 ? 5.719 -24.352 -23.021 1.00 84.19 203 GLU A CA 1
ATOM 1679 C C . GLU A 1 203 ? 6.583 -23.847 -24.185 1.00 84.19 203 GLU A C 1
ATOM 1681 O O . GLU A 1 203 ? 7.784 -23.617 -24.025 1.00 84.19 203 GLU A O 1
ATOM 1686 N N . GLY A 1 204 ? 5.960 -23.570 -25.334 1.00 88.69 204 GLY A N 1
ATOM 1687 C CA . GLY A 1 204 ? 6.635 -23.102 -26.538 1.00 88.69 204 GLY A CA 1
ATOM 1688 C C . GLY A 1 204 ? 7.285 -21.730 -26.370 1.00 88.69 204 GLY A C 1
ATOM 1689 O O . GLY A 1 204 ? 8.343 -21.480 -26.955 1.00 88.69 204 GLY A O 1
ATOM 1690 N N . ARG A 1 205 ? 6.705 -20.848 -25.543 1.00 87.88 205 ARG A N 1
ATOM 1691 C CA . ARG A 1 205 ? 7.334 -19.572 -25.157 1.00 87.88 205 ARG A CA 1
ATOM 1692 C C . ARG A 1 205 ? 8.574 -19.784 -24.289 1.00 87.88 205 ARG A C 1
ATOM 1694 O O . ARG A 1 205 ? 9.583 -19.125 -24.527 1.00 87.88 205 ARG A O 1
ATOM 1701 N N . ARG A 1 206 ? 8.528 -20.707 -23.318 1.00 85.56 206 ARG A N 1
ATOM 1702 C CA . ARG A 1 206 ? 9.687 -21.043 -22.465 1.00 85.56 206 ARG A CA 1
ATOM 1703 C C . ARG A 1 206 ? 10.830 -21.654 -23.271 1.00 85.56 206 ARG A C 1
ATOM 1705 O O . ARG A 1 206 ? 11.976 -21.266 -23.078 1.00 85.56 206 ARG A O 1
ATOM 1712 N N . GLN A 1 207 ? 10.526 -22.568 -24.190 1.00 89.44 207 GLN A N 1
ATOM 1713 C CA . GLN A 1 207 ? 11.538 -23.188 -25.048 1.00 89.44 207 GLN A CA 1
ATOM 1714 C C . GLN A 1 207 ? 12.210 -22.164 -25.964 1.00 89.44 207 GLN A C 1
ATOM 1716 O O . GLN A 1 207 ? 13.435 -22.110 -26.016 1.00 89.44 207 GLN A O 1
ATOM 1721 N N . LEU A 1 208 ? 11.420 -21.308 -26.625 1.00 91.19 208 LEU A N 1
ATOM 1722 C CA . LEU A 1 208 ? 11.966 -20.236 -27.460 1.00 91.19 208 LEU A CA 1
ATOM 1723 C C . LEU A 1 208 ? 12.830 -19.273 -26.639 1.00 91.19 208 LEU A C 1
ATOM 1725 O O . LEU A 1 208 ? 13.892 -18.860 -27.086 1.00 91.19 208 LEU A O 1
ATOM 1729 N N . HIS A 1 209 ? 12.387 -18.916 -25.434 1.00 90.75 209 HIS A N 1
ATOM 1730 C CA . HIS A 1 209 ? 13.151 -18.049 -24.542 1.00 90.75 209 HIS A CA 1
ATOM 1731 C C . HIS A 1 209 ? 14.501 -18.660 -24.152 1.00 90.75 209 HIS A C 1
ATOM 1733 O O . HIS A 1 209 ? 15.512 -17.983 -24.312 1.00 90.75 209 HIS A O 1
ATOM 1739 N N . ARG A 1 210 ? 14.538 -19.935 -23.743 1.00 90.50 210 ARG A N 1
ATOM 1740 C CA . ARG A 1 210 ? 15.788 -20.643 -23.421 1.00 90.50 210 ARG A CA 1
ATOM 1741 C C . ARG A 1 210 ? 16.723 -20.721 -24.628 1.00 90.50 210 ARG A C 1
ATOM 1743 O O . ARG A 1 210 ? 17.874 -20.322 -24.529 1.00 90.50 210 ARG A O 1
ATOM 1750 N N . GLN A 1 211 ? 16.187 -21.104 -25.787 1.00 93.38 211 GLN A N 1
ATOM 1751 C CA . GLN A 1 211 ? 16.941 -21.155 -27.040 1.00 93.38 211 GLN A CA 1
ATOM 1752 C C . GLN A 1 211 ? 17.583 -19.802 -27.387 1.00 93.38 211 GLN A C 1
ATOM 1754 O O . GLN A 1 211 ? 18.722 -19.755 -27.838 1.00 93.38 211 GLN A O 1
ATOM 1759 N N . LEU A 1 212 ? 16.868 -18.693 -27.177 1.00 93.50 212 LEU A N 1
ATOM 1760 C CA . LEU A 1 212 ? 17.406 -17.356 -27.429 1.00 93.50 212 LEU A CA 1
ATOM 1761 C C . LEU A 1 212 ? 18.476 -16.952 -26.409 1.00 93.50 212 LEU A C 1
ATOM 1763 O O . LEU A 1 212 ? 19.408 -16.243 -26.783 1.00 93.50 212 LEU A O 1
ATOM 1767 N N . LEU A 1 213 ? 18.357 -17.368 -25.145 1.00 92.62 213 LEU A N 1
ATOM 1768 C CA . LEU A 1 213 ? 19.392 -17.112 -24.138 1.00 92.62 213 LEU A CA 1
ATOM 1769 C C . LEU A 1 213 ? 20.696 -17.858 -24.449 1.00 92.62 213 LEU A C 1
ATOM 1771 O O . LEU A 1 213 ? 21.762 -17.291 -24.224 1.00 92.62 213 LEU A O 1
ATOM 1775 N N . ASP A 1 214 ? 20.606 -19.058 -25.026 1.00 94.44 214 ASP A N 1
ATOM 1776 C CA . ASP A 1 214 ? 21.768 -19.871 -25.412 1.00 94.44 214 ASP A CA 1
ATOM 1777 C C . ASP A 1 214 ? 22.499 -19.331 -26.658 1.00 94.44 214 ASP A C 1
ATOM 1779 O O . ASP A 1 214 ? 23.672 -19.622 -26.878 1.00 94.44 214 ASP A O 1
ATOM 1783 N N . MET A 1 215 ? 21.822 -18.520 -27.477 1.00 95.00 215 MET A N 1
ATOM 1784 C CA . MET A 1 215 ? 22.397 -17.893 -28.670 1.00 95.00 215 MET A CA 1
ATOM 1785 C C . MET A 1 215 ? 23.199 -16.633 -28.327 1.00 95.00 215 MET A C 1
ATOM 1787 O O . MET A 1 215 ? 22.808 -15.828 -27.474 1.00 95.00 215 MET A O 1
ATOM 1791 N N . SER A 1 216 ? 24.261 -16.368 -29.086 1.00 94.69 216 SER A N 1
ATOM 1792 C CA . SER A 1 216 ? 24.926 -15.062 -29.112 1.00 94.69 216 SER A CA 1
ATOM 1793 C C . SER A 1 216 ? 24.010 -13.963 -29.674 1.00 94.69 216 SER A C 1
ATOM 1795 O O . SER A 1 216 ? 22.960 -14.217 -30.270 1.00 94.69 216 SER A O 1
ATOM 1797 N N . ILE A 1 217 ? 24.400 -12.693 -29.509 1.00 90.31 217 ILE A N 1
ATOM 1798 C CA . ILE A 1 217 ? 23.626 -11.558 -30.045 1.00 90.31 217 ILE A CA 1
ATOM 1799 C C . ILE A 1 217 ? 23.509 -11.641 -31.576 1.00 90.31 217 ILE A C 1
ATOM 1801 O O . ILE A 1 217 ? 22.438 -11.361 -32.114 1.00 90.31 217 ILE A O 1
ATOM 1805 N N . ALA A 1 218 ? 24.584 -12.032 -32.271 1.00 93.19 218 ALA A N 1
ATOM 1806 C CA . ALA A 1 218 ? 24.593 -12.156 -33.728 1.00 93.19 218 ALA A CA 1
ATOM 1807 C C . ALA A 1 218 ? 23.638 -13.264 -34.200 1.00 93.19 218 ALA A C 1
ATOM 1809 O O . ALA A 1 218 ? 22.776 -13.011 -35.041 1.00 93.19 218 ALA A O 1
ATOM 1810 N N . GLU A 1 219 ? 23.715 -14.443 -33.577 1.00 95.31 219 GLU A N 1
ATOM 1811 C CA . GLU A 1 219 ? 22.841 -15.582 -33.882 1.00 95.31 219 GLU A CA 1
ATOM 1812 C C . GLU A 1 219 ? 21.373 -15.271 -33.584 1.00 95.31 219 GLU A C 1
ATOM 1814 O O . GLU A 1 219 ? 20.504 -15.615 -34.379 1.00 95.31 219 GLU A O 1
ATOM 1819 N N . ARG A 1 220 ? 21.069 -14.556 -32.489 1.00 94.88 220 ARG A N 1
ATOM 1820 C CA . ARG A 1 220 ? 19.692 -14.118 -32.194 1.00 94.88 220 ARG A CA 1
ATOM 1821 C C . ARG A 1 220 ? 19.132 -13.202 -33.271 1.00 94.88 220 ARG A C 1
ATOM 1823 O O . ARG A 1 220 ? 17.968 -13.341 -33.638 1.00 94.88 220 ARG A O 1
ATOM 1830 N N . ARG A 1 221 ? 19.926 -12.244 -33.754 1.00 92.94 221 ARG A N 1
ATOM 1831 C CA . ARG A 1 221 ? 19.480 -11.308 -34.799 1.00 92.94 221 ARG A CA 1
ATOM 1832 C C . ARG A 1 221 ? 19.223 -12.031 -36.112 1.00 92.94 221 ARG A C 1
ATOM 1834 O O . ARG A 1 221 ? 18.191 -11.803 -36.736 1.00 92.94 221 ARG A O 1
ATOM 1841 N N . GLU A 1 222 ? 20.118 -12.937 -36.485 1.00 93.88 222 GLU A N 1
ATOM 1842 C CA . GLU A 1 222 ? 19.947 -13.773 -37.669 1.00 93.88 222 GLU A CA 1
ATOM 1843 C C . GLU A 1 222 ? 18.759 -14.737 -37.534 1.00 93.88 222 GLU A C 1
ATOM 1845 O O . GLU A 1 222 ? 17.979 -14.915 -38.467 1.00 93.88 222 GLU A O 1
ATOM 1850 N N . PHE A 1 223 ? 18.554 -15.319 -36.353 1.00 94.88 223 PHE A N 1
ATOM 1851 C CA . PHE A 1 223 ? 17.378 -16.133 -36.071 1.00 94.88 223 PHE A CA 1
ATOM 1852 C C . PHE A 1 223 ? 16.091 -15.326 -36.276 1.00 94.88 223 PHE A C 1
ATOM 1854 O O . PHE A 1 223 ? 15.192 -15.777 -36.981 1.00 94.88 223 PHE A O 1
ATOM 1861 N N . LEU A 1 224 ? 16.006 -14.119 -35.705 1.00 92.81 224 LEU A N 1
ATOM 1862 C CA . LEU A 1 224 ? 14.826 -1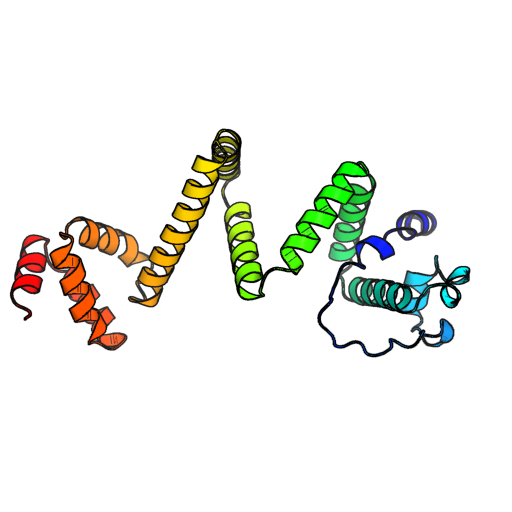3.258 -35.820 1.00 92.81 224 LEU A CA 1
ATOM 1863 C C . LEU A 1 224 ? 14.576 -12.768 -37.252 1.00 92.81 224 LEU A C 1
ATOM 1865 O O . LEU A 1 224 ? 13.414 -12.596 -37.619 1.00 92.81 224 LEU A O 1
ATOM 1869 N N . SER A 1 225 ? 15.623 -12.558 -38.056 1.00 90.62 225 SER A N 1
ATOM 1870 C CA . SER A 1 225 ? 15.475 -12.127 -39.452 1.00 90.62 225 SER A CA 1
ATOM 1871 C C . SER A 1 225 ? 14.967 -13.240 -40.373 1.00 90.62 225 SER A C 1
ATOM 1873 O O . SER A 1 225 ? 14.289 -12.947 -41.354 1.00 90.62 225 SER A O 1
ATOM 1875 N N . ARG A 1 226 ? 15.248 -14.511 -40.050 1.00 91.88 226 ARG A N 1
ATOM 1876 C CA . ARG A 1 226 ? 14.815 -15.682 -40.836 1.00 91.88 226 ARG A CA 1
ATOM 1877 C C . ARG A 1 226 ? 13.373 -16.117 -40.578 1.00 91.88 226 ARG A C 1
ATOM 1879 O O . ARG A 1 226 ? 12.811 -16.859 -41.379 1.00 91.88 226 ARG A O 1
ATOM 1886 N N . GLN A 1 227 ? 12.780 -15.713 -39.460 1.00 81.88 227 GLN A N 1
ATOM 1887 C CA . GLN A 1 227 ? 11.386 -16.030 -39.161 1.00 81.88 227 GLN A CA 1
ATOM 1888 C C . GLN A 1 227 ? 10.498 -15.020 -39.901 1.00 81.88 227 GLN A C 1
ATOM 1890 O O . GLN A 1 227 ? 10.543 -13.837 -39.579 1.00 81.88 227 GLN A O 1
ATOM 1895 N N . ASN A 1 228 ? 9.715 -15.443 -40.894 1.00 59.62 228 ASN A N 1
ATOM 1896 C CA . ASN A 1 228 ? 8.726 -14.586 -41.570 1.00 59.62 228 ASN A CA 1
ATOM 1897 C C . ASN A 1 228 ? 7.430 -14.494 -40.763 1.00 59.62 228 ASN A C 1
ATOM 1899 O O . ASN A 1 228 ? 6.913 -15.552 -40.358 1.00 59.62 228 ASN A O 1
#

Sequence (228 aa):
MNASRLSKLIRPLLIAIGLCLLSGLAQAESAVGWKELSQDEQRILAPHQNDWGQLDPVTQQRLLRGARRWLTLSPEQRVAAARRFGEWQDLPDERREQIRQRYQAFRDLPPEQQRELKQSFERFRYLPPEQRELLRQRFLNMSPEERRGFLTGLKATREADRARNQWLQIAPEDRAATREMLQALTPPERQKLRSLMQGRDGEGRRQLHRQLLDMSIAERREFLSRQN

Foldseek 3Di:
DDPVVVVVLLLCLLVVLLPDDDDDPDDVQDQDDLVNDDPQLCVSCVNCSVCSVVDHSSSNVSSSSSSVVCVVDDPVRNVVSSVVVVVLVPDDPVVNVVVVVVVVVLVPDDPVVNVVVVVVVVVLVPDDPVVNVVVVVVLVPDDPVVNVVVVVVVVVVVVVVCCVCVLAVDDPVCVVLLVVLCVLDDPVLVVLLVVCSVPDDRVSNNVVSVVSSPDDSVVSVVVSVPPD

pLDDT: mean 80.45, std 16.71, range [27.86, 95.81]

Secondary structure (DSSP, 8-state):
--TTTTHHHHTTHHHHTT-----S-----PPPPGGGS-HHHHHHHGGGTTTGGGS-HHHHHHHHHHHHHHHHS-HHHHHHHHHHHHHHHTS-HHHHHHHHHHHHHHHTS-HHHHHHHHHHHHHHHTS-HHHHHHHHHHHHTS-HHHHHHHHHHHHHHHHHHHHHHHHS---GGGHHHHHHHHHHS-HHHHHHHHHHHHTS-HHHHHHHHHHHHHS-HHHHHHHHHH--

Radius of gyration: 27.54 Å; chains: 1; bounding box: 58×44×80 Å